Protein AF-A0A354BKV1-F1 (afdb_monomer)

Sequence (298 aa):
MSRTGIICLSLVLVLGLPLLGVLWAGEPLGRYLEFPPRTSYVQHEPFSWPVFIAIALLIVIVLWPVFFRIAVSNHQLSVASHRSSAFVGTLHASRFMLPWWGWVAIGWTCLWWVVAWTRVPWLVVVQEHTFTPLWLGYIMIVNACTFARTGRCMMLHRPRYFLSLFLLSAVFWWVFEYLNRFVQNWYYVGVADLSSVEYFFRATTPFSTVLPAVIGTAELLTSYRVICSGRNRFKAIQYLQKKWSGWVLVGLSCCGLFGIGLWPNYLFPLVWVGPLLLVVSLQALAGTPTAFSPLAQG

Foldseek 3Di:
DDLVVLVVVLVCLLQPQLVLLQVVVVHDCCQLVDFPNPDDDDDADDDDPVVVVVVVVVVCVVCVVLVVLLVVLLVVVVVVCVVCVVPDDDPPPLPLDQDPQLVVLVVQLVVLVCLLPDDDPVSVVVNLVSLLSNLVSLLSNLQRSLCSLPVDGCVPPVVVVLQVLLVVQLVVVVSLSSLCSLQVPDDDPPCVPDDSVRCSVSSSSNSSRPRSNVVSNVSSQVSDVSSVGSLQVQDQPQVLLDLVVLVVLLVVLSCLSNCSSVCSNPSVVSSVVSSLSSSQSSCSNVVHDGPCNSSNND

Secondary structure (DSSP, 8-state):
--HHHHHHHHHHHHHHHHHHHHHHHT--THHHH-SS-------PPPP-HHHHHHHHHHHHHHHHHHHHHHHHHHHHHHHHHHHHTTT---S--------HHHHHHHHHHHHHHHHHH---GGGHHHHTTTHHHHHHHHHHHHHHHHHHHHS--HHHH-HHHHHHHHHHHHHHHHHHHHHHHHH-----TT-TTS-HHHHHHHHHHHHTTHHHHHHHHHHHHHT-HHHHTTGGGSPP-GGGGSHHHHHHHHHHHHHHHHHHTT-HHHHTTHHHHHHHHHHHHHHHHTTPPPTTGGGGT-

Solvent-accessible surface area (backbone atoms only — not comparable to full-atom values): 16180 Å² total; per-residue (Å²): 109,54,74,66,53,49,52,53,52,43,50,52,47,67,62,44,30,29,54,52,20,23,54,72,65,72,49,73,64,66,78,60,68,47,71,64,78,73,82,88,82,76,82,74,74,77,93,51,68,70,61,51,50,52,52,51,50,51,53,47,64,69,47,43,63,57,54,51,42,25,52,53,37,41,52,51,52,51,56,51,45,68,71,41,62,89,75,65,90,77,80,79,82,70,75,78,53,70,43,72,70,23,54,51,20,48,53,50,26,52,51,37,47,50,55,53,73,52,90,54,81,89,46,55,81,55,37,81,55,29,64,42,58,35,48,53,18,47,34,42,33,34,34,23,55,23,25,38,72,69,78,47,32,55,66,81,77,34,44,69,62,42,56,47,26,29,58,51,17,24,57,54,41,52,51,50,56,55,56,32,53,57,44,53,84,69,85,74,85,80,52,80,82,49,51,50,67,55,47,50,56,66,50,42,56,53,30,19,46,52,44,40,35,52,53,32,45,49,55,33,49,63,69,34,65,66,72,52,32,48,51,80,67,43,77,48,46,56,63,76,74,37,66,67,49,20,52,52,37,35,50,52,18,50,52,35,41,19,37,22,32,65,41,23,86,79,36,48,71,36,71,77,46,21,63,57,41,33,48,41,18,51,31,46,63,47,73,42,92,38,96,62,50,64,47,44,73,38

Nearest PDB structures (foldseek):
  3swh-assembly1_A  TM=1.835E-01  e=5.112E+00  Rattus norvegicus

pLDDT: mean 86.72, std 12.11, range [39.44, 98.19]

Mean predicted aligned error: 7.43 Å

Structure (mmCIF, N/CA/C/O backbone):
data_AF-A0A354BKV1-F1
#
_entry.id   AF-A0A354BKV1-F1
#
loop_
_atom_site.group_PDB
_atom_site.id
_atom_site.type_symbol
_atom_site.label_atom_id
_atom_site.label_alt_id
_atom_site.label_comp_id
_atom_site.label_asym_id
_atom_site.label_entity_id
_atom_site.label_seq_id
_atom_site.pdbx_PDB_ins_code
_atom_site.Cartn_x
_atom_site.Cartn_y
_atom_site.Cartn_z
_atom_site.occupancy
_atom_site.B_iso_or_equiv
_atom_site.auth_seq_id
_atom_site.auth_comp_id
_atom_site.auth_asym_id
_atom_site.auth_atom_id
_atom_site.pdbx_PDB_model_num
ATOM 1 N N . MET A 1 1 ? -18.464 -19.850 -3.484 1.00 76.88 1 MET A N 1
ATOM 2 C CA . MET A 1 1 ? -17.003 -20.076 -3.604 1.00 76.88 1 MET A CA 1
ATOM 3 C C . MET A 1 1 ? -16.386 -20.051 -2.215 1.00 76.88 1 MET A C 1
ATOM 5 O O . MET A 1 1 ? -16.836 -19.263 -1.393 1.00 76.88 1 MET A O 1
ATOM 9 N N . SER A 1 2 ? -15.391 -20.896 -1.932 1.00 89.06 2 SER A N 1
ATOM 10 C CA . SER A 1 2 ? -14.633 -20.818 -0.674 1.00 89.06 2 SER A CA 1
ATOM 11 C C . SER A 1 2 ? -13.724 -19.579 -0.654 1.00 89.06 2 SER A C 1
ATOM 13 O O . SER A 1 2 ? -13.405 -19.028 -1.710 1.00 89.06 2 SER A O 1
ATOM 15 N N . ARG A 1 3 ? -13.269 -19.148 0.534 1.00 86.00 3 ARG A N 1
ATOM 16 C CA . ARG A 1 3 ? -12.299 -18.038 0.667 1.00 86.00 3 ARG A CA 1
ATOM 17 C C . ARG A 1 3 ? -11.020 -18.304 -0.129 1.00 86.00 3 ARG A C 1
ATOM 19 O O . ARG A 1 3 ? -10.547 -17.420 -0.834 1.00 86.00 3 ARG A O 1
ATOM 26 N N . THR A 1 4 ? -10.521 -19.537 -0.071 1.00 88.50 4 THR A N 1
ATOM 27 C CA . THR A 1 4 ? -9.369 -19.988 -0.860 1.00 88.50 4 THR A CA 1
ATOM 28 C C . THR A 1 4 ? -9.642 -19.869 -2.356 1.00 88.50 4 THR A C 1
ATOM 30 O O . THR A 1 4 ? -8.822 -19.318 -3.076 1.00 88.50 4 THR A O 1
ATOM 33 N N . GLY A 1 5 ? -10.827 -20.287 -2.819 1.00 90.69 5 GLY A N 1
ATOM 34 C CA . GLY A 1 5 ? -11.210 -20.167 -4.227 1.00 90.69 5 GLY A CA 1
ATOM 35 C C . GLY A 1 5 ? -11.245 -18.719 -4.723 1.00 90.69 5 GLY A C 1
ATOM 36 O O . GLY A 1 5 ? -10.804 -18.448 -5.835 1.00 90.69 5 GLY A O 1
ATOM 37 N N . ILE A 1 6 ? -11.708 -17.777 -3.895 1.00 90.69 6 ILE A N 1
ATOM 38 C CA . ILE A 1 6 ? -11.693 -16.344 -4.234 1.00 90.69 6 ILE A CA 1
ATOM 39 C C . ILE A 1 6 ? -10.258 -15.827 -4.357 1.00 90.69 6 ILE A C 1
ATOM 41 O O . ILE A 1 6 ? -9.951 -15.122 -5.316 1.00 90.69 6 ILE A O 1
ATOM 45 N N . ILE A 1 7 ? -9.380 -16.179 -3.413 1.00 90.12 7 ILE A N 1
ATOM 46 C CA . ILE A 1 7 ? -7.971 -15.762 -3.440 1.00 90.12 7 ILE A CA 1
ATOM 47 C C . ILE A 1 7 ? -7.277 -16.323 -4.682 1.00 90.12 7 ILE A C 1
ATOM 49 O O . ILE A 1 7 ? -6.672 -15.559 -5.428 1.00 90.12 7 ILE A O 1
ATOM 53 N N . CYS A 1 8 ? -7.415 -17.624 -4.948 1.00 92.56 8 CYS A N 1
ATOM 54 C CA . CYS A 1 8 ? -6.822 -18.262 -6.121 1.00 92.56 8 CYS A CA 1
ATOM 55 C C . CYS A 1 8 ? -7.319 -17.622 -7.422 1.00 92.56 8 CYS A C 1
ATOM 57 O O . CYS A 1 8 ? -6.500 -17.257 -8.259 1.00 92.56 8 CYS A O 1
ATOM 59 N N . LEU A 1 9 ? -8.633 -17.419 -7.573 1.00 94.06 9 LEU A N 1
ATOM 60 C CA . LEU A 1 9 ? -9.187 -16.773 -8.765 1.00 94.06 9 LEU A CA 1
ATOM 61 C C . LEU A 1 9 ? -8.676 -15.336 -8.920 1.00 94.06 9 LEU A C 1
ATOM 63 O O . LEU A 1 9 ? -8.290 -14.939 -10.015 1.00 94.06 9 LEU A O 1
ATOM 67 N N . SER A 1 10 ? -8.637 -14.568 -7.830 1.00 92.81 10 SER A N 1
ATOM 68 C CA . SER A 1 10 ? -8.143 -13.188 -7.859 1.00 92.81 10 SER A CA 1
ATOM 69 C C . SER A 1 10 ? -6.678 -13.136 -8.282 1.00 92.81 10 SER A C 1
ATOM 71 O O . SER A 1 10 ? -6.325 -12.319 -9.123 1.00 92.81 10 SER A O 1
ATOM 73 N N . LEU A 1 11 ? -5.835 -14.030 -7.754 1.00 93.12 11 LEU A N 1
ATOM 74 C CA . LEU A 1 11 ? -4.427 -14.123 -8.139 1.00 93.12 11 LEU A CA 1
ATOM 75 C C . LEU A 1 11 ? -4.272 -14.502 -9.613 1.00 93.12 11 LEU A C 1
ATOM 77 O O . LEU A 1 11 ? -3.510 -13.853 -10.320 1.00 93.12 11 LEU A O 1
ATOM 81 N N . VAL A 1 12 ? -5.028 -15.490 -10.100 1.00 95.38 12 VAL A N 1
ATOM 82 C CA . VAL A 1 12 ? -5.000 -15.885 -11.518 1.00 95.38 12 VAL A CA 1
ATOM 83 C C . VAL A 1 12 ? -5.371 -14.711 -12.423 1.00 95.38 12 VAL A C 1
ATOM 85 O O . VAL A 1 12 ? -4.690 -14.469 -13.413 1.00 95.38 12 VAL A O 1
ATOM 88 N N . LEU A 1 13 ? -6.409 -13.950 -12.079 1.00 95.19 13 LEU A N 1
ATOM 89 C CA . LEU A 1 13 ? -6.851 -12.807 -12.879 1.00 95.19 13 LEU A CA 1
ATOM 90 C C . LEU A 1 13 ? -5.876 -11.624 -12.803 1.00 95.19 13 LEU A C 1
ATOM 92 O O . LEU A 1 13 ? -5.573 -11.027 -13.831 1.00 95.19 13 LEU A O 1
ATOM 96 N N . VAL A 1 14 ? -5.356 -11.299 -11.616 1.00 94.75 14 VAL A N 1
ATOM 97 C CA . VAL A 1 14 ? -4.384 -10.206 -11.426 1.00 94.75 14 VAL A CA 1
ATOM 98 C C . VAL A 1 14 ? -3.068 -10.500 -12.137 1.00 94.75 14 VAL A C 1
ATOM 100 O O . VAL A 1 14 ? -2.481 -9.593 -12.718 1.00 94.75 14 VAL A O 1
ATOM 103 N N . LEU A 1 15 ? -2.614 -11.754 -12.125 1.00 93.94 15 LEU A N 1
ATOM 104 C CA . LEU A 1 15 ? -1.389 -12.147 -12.815 1.00 93.94 15 LEU A CA 1
ATOM 105 C C . LEU A 1 15 ? -1.619 -12.323 -14.323 1.00 93.94 15 LEU A C 1
ATOM 107 O O . LEU A 1 15 ? -0.807 -11.871 -15.124 1.00 93.94 15 LEU A O 1
ATOM 111 N N . GLY A 1 16 ? -2.728 -12.944 -14.725 1.00 94.38 16 GLY A N 1
ATOM 112 C CA . GLY A 1 16 ? -2.981 -13.325 -16.114 1.00 94.38 16 GLY A CA 1
ATOM 113 C C . GLY A 1 16 ? -3.478 -12.195 -17.015 1.00 94.38 16 GLY A C 1
ATOM 114 O O . GLY A 1 16 ? -3.032 -12.093 -18.154 1.00 94.38 16 GLY A O 1
ATOM 115 N N . LEU A 1 17 ? -4.384 -11.332 -16.542 1.00 94.62 17 LEU A N 1
ATOM 116 C CA . LEU A 1 17 ? -5.015 -10.322 -17.403 1.00 94.62 17 LEU A CA 1
ATOM 117 C C . LEU A 1 17 ? -4.035 -9.289 -17.978 1.00 94.62 17 LEU A C 1
ATOM 119 O O . LEU A 1 17 ? -4.146 -9.019 -19.174 1.00 94.62 17 LEU A O 1
ATOM 123 N N . PRO A 1 18 ? -3.059 -8.755 -17.216 1.00 93.69 18 PRO A N 1
ATOM 124 C CA . PRO A 1 18 ? -2.057 -7.860 -17.789 1.00 93.69 18 PRO A CA 1
ATOM 125 C C . PRO A 1 18 ? -1.240 -8.530 -18.901 1.00 93.69 18 PRO A C 1
ATOM 127 O O . PRO A 1 18 ? -1.017 -7.925 -19.947 1.00 93.69 18 PRO A O 1
ATOM 130 N N . LEU A 1 19 ? -0.864 -9.806 -18.730 1.00 93.50 19 LEU A N 1
ATOM 131 C CA . LEU A 1 19 ? -0.148 -10.576 -19.757 1.00 93.50 19 LEU A CA 1
ATOM 132 C C . LEU A 1 19 ? -1.001 -10.791 -21.007 1.00 93.50 19 LEU A C 1
ATOM 134 O O . LEU A 1 19 ? -0.492 -10.677 -22.117 1.00 93.50 19 LEU A O 1
ATOM 138 N N . LEU A 1 20 ? -2.297 -11.069 -20.841 1.00 93.69 20 LEU A N 1
ATOM 139 C CA . LEU A 1 20 ? -3.229 -11.168 -21.965 1.00 93.69 20 LEU A CA 1
ATOM 140 C C . LEU A 1 20 ? -3.365 -9.832 -22.706 1.00 93.69 20 LEU A C 1
ATOM 142 O O . LEU A 1 20 ? -3.439 -9.837 -23.931 1.00 93.69 20 LEU A O 1
ATOM 146 N N . GLY A 1 21 ? -3.351 -8.705 -21.989 1.00 91.38 21 GLY A N 1
ATOM 147 C CA . GLY A 1 21 ? -3.338 -7.367 -22.586 1.00 91.38 21 GLY A CA 1
ATOM 148 C C . GLY A 1 21 ? -2.093 -7.123 -23.439 1.00 91.38 21 GLY A C 1
ATOM 149 O O . GLY A 1 21 ? -2.200 -6.661 -24.570 1.00 91.38 21 GLY A O 1
ATOM 150 N N . VAL A 1 22 ? -0.920 -7.517 -22.939 1.00 90.94 22 VAL A N 1
ATOM 151 C CA . VAL A 1 22 ? 0.353 -7.427 -23.677 1.00 90.94 22 VAL A CA 1
ATOM 152 C C . VAL A 1 22 ? 0.373 -8.350 -24.898 1.00 90.94 22 VAL A C 1
ATOM 154 O O . VAL A 1 22 ? 0.784 -7.932 -25.979 1.00 90.94 22 VAL A O 1
ATOM 157 N N . LEU A 1 23 ? -0.101 -9.593 -24.755 1.00 92.38 23 LEU A N 1
ATOM 158 C CA . LEU A 1 23 ? -0.226 -10.531 -25.876 1.00 92.38 23 LEU A CA 1
ATOM 159 C C . LEU A 1 23 ? -1.145 -9.979 -26.966 1.00 92.38 23 LEU A C 1
ATOM 161 O O . LEU A 1 23 ? -0.835 -10.096 -28.148 1.00 92.38 23 LEU A O 1
ATOM 165 N N . TRP A 1 24 ? -2.250 -9.346 -26.569 1.00 92.44 24 TRP A N 1
ATOM 166 C CA . TRP A 1 24 ? -3.165 -8.679 -27.489 1.00 92.44 24 TRP A CA 1
ATOM 167 C C . TRP A 1 24 ? -2.516 -7.479 -28.190 1.00 92.44 24 TRP A C 1
ATOM 169 O O . TRP A 1 24 ? -2.779 -7.242 -29.366 1.00 92.44 24 TRP A O 1
ATOM 179 N N . ALA A 1 25 ? -1.647 -6.743 -27.494 1.00 89.56 25 ALA A N 1
ATOM 180 C CA . ALA A 1 25 ? -0.870 -5.647 -28.071 1.00 89.56 25 ALA A CA 1
ATOM 181 C C . ALA A 1 25 ? 0.193 -6.118 -29.086 1.00 89.56 25 ALA A C 1
ATOM 183 O O . ALA A 1 25 ? 0.752 -5.292 -29.802 1.00 89.56 25 ALA A O 1
ATOM 184 N N . GLY A 1 26 ? 0.480 -7.426 -29.157 1.00 88.88 26 GLY A N 1
ATOM 185 C CA . GLY A 1 26 ? 1.530 -7.989 -30.012 1.00 88.88 26 GLY A CA 1
ATOM 186 C C . GLY A 1 26 ? 2.946 -7.777 -29.469 1.00 88.88 26 GLY A C 1
ATOM 187 O O . GLY A 1 26 ? 3.917 -7.880 -30.214 1.00 88.88 26 GLY A O 1
ATOM 188 N N . GLU A 1 27 ? 3.072 -7.473 -28.179 1.00 87.44 27 GLU A N 1
ATOM 189 C CA . GLU A 1 27 ? 4.331 -7.081 -27.553 1.00 87.44 27 GLU A CA 1
ATOM 190 C C . GLU A 1 27 ? 5.064 -8.283 -26.928 1.00 87.44 27 GLU A C 1
ATOM 192 O O . GLU A 1 27 ? 4.430 -9.227 -26.441 1.00 87.44 27 GLU A O 1
ATOM 197 N N . PRO A 1 28 ? 6.411 -8.294 -26.904 1.00 88.62 28 PRO A N 1
ATOM 198 C CA . PRO A 1 28 ? 7.165 -9.446 -26.432 1.00 88.62 28 PRO A CA 1
ATOM 199 C C . PRO A 1 28 ? 7.032 -9.599 -24.914 1.00 88.62 28 PRO A C 1
ATOM 201 O O . PRO A 1 28 ? 7.469 -8.745 -24.146 1.00 88.62 28 PRO A O 1
ATOM 204 N N . LEU A 1 29 ? 6.510 -10.740 -24.458 1.00 87.94 29 LEU A N 1
ATOM 205 C CA . LEU A 1 29 ? 6.318 -11.021 -23.027 1.00 87.94 29 LEU A CA 1
ATOM 206 C C . LEU A 1 29 ? 7.611 -10.968 -22.199 1.00 87.94 29 LEU A C 1
ATOM 208 O O . LEU A 1 29 ? 7.565 -10.641 -21.013 1.00 87.94 29 LEU A O 1
ATOM 212 N N . GLY A 1 30 ? 8.761 -11.269 -22.813 1.00 84.94 30 GLY A N 1
ATOM 213 C CA . GLY A 1 30 ? 10.051 -11.353 -22.123 1.00 84.94 30 GLY A CA 1
ATOM 214 C C . GLY A 1 30 ? 10.410 -10.092 -21.330 1.00 84.94 30 GLY A C 1
ATOM 215 O O . GLY A 1 30 ? 10.901 -10.208 -20.210 1.00 84.94 30 GLY A O 1
ATOM 216 N N . ARG A 1 31 ? 10.072 -8.899 -21.845 1.00 86.44 31 ARG A N 1
ATOM 217 C CA . ARG A 1 31 ? 10.366 -7.618 -21.171 1.00 86.44 31 ARG A CA 1
ATOM 218 C C . ARG A 1 31 ? 9.555 -7.397 -19.888 1.00 86.44 31 ARG A C 1
ATOM 220 O O . ARG A 1 31 ? 10.004 -6.709 -18.981 1.00 86.44 31 ARG A O 1
ATOM 227 N N . TYR A 1 32 ? 8.376 -8.011 -19.781 1.00 86.62 32 TYR A N 1
ATOM 228 C CA . TYR A 1 32 ? 7.510 -7.916 -18.598 1.00 86.62 32 TYR A CA 1
ATOM 229 C C . TYR A 1 32 ? 7.843 -8.978 -17.540 1.00 86.62 32 TYR A C 1
ATOM 231 O O . TYR A 1 32 ? 7.499 -8.832 -16.366 1.00 86.62 32 TYR A O 1
ATOM 239 N N . LEU A 1 33 ? 8.526 -10.052 -17.941 1.00 87.81 33 LEU A N 1
ATOM 240 C CA . LEU A 1 33 ? 8.916 -11.156 -17.062 1.00 87.81 33 LEU A CA 1
ATOM 241 C C . LEU A 1 33 ? 10.359 -11.040 -16.546 1.00 87.81 33 LEU A C 1
ATOM 243 O O . LEU A 1 33 ? 10.753 -11.833 -15.691 1.00 87.81 33 LEU A O 1
ATOM 247 N N . GLU A 1 34 ? 11.116 -10.036 -17.001 1.00 87.56 34 GLU A N 1
ATOM 248 C CA . GLU A 1 34 ? 12.486 -9.762 -16.556 1.00 87.56 34 GLU A CA 1
ATOM 249 C C . GLU A 1 34 ? 12.573 -9.602 -15.024 1.00 87.56 34 GLU A C 1
ATOM 251 O O . GLU A 1 34 ? 11.723 -8.960 -14.394 1.00 87.56 34 GLU A O 1
ATOM 256 N N . PHE A 1 35 ? 13.592 -10.212 -14.407 1.00 86.31 35 PHE A N 1
ATOM 257 C CA . PHE A 1 35 ? 13.808 -10.140 -12.963 1.00 86.31 35 PHE A CA 1
ATOM 258 C C . PHE A 1 35 ? 15.303 -10.151 -12.585 1.00 86.31 35 PHE A C 1
ATOM 260 O O . PHE A 1 35 ? 15.965 -11.184 -12.730 1.00 86.31 35 PHE A O 1
ATOM 267 N N . PRO A 1 36 ? 15.844 -9.056 -12.022 1.00 86.31 36 PRO A N 1
ATOM 268 C CA . PRO A 1 36 ? 15.161 -7.803 -11.687 1.00 86.31 36 PRO A CA 1
ATOM 269 C C . PRO A 1 36 ? 14.739 -7.000 -12.935 1.00 86.31 36 PRO A C 1
ATOM 271 O O . PRO A 1 36 ? 15.295 -7.231 -14.005 1.00 86.31 36 PRO A O 1
ATOM 274 N N . PRO A 1 37 ? 13.772 -6.071 -12.832 1.00 83.62 37 PRO A N 1
ATOM 275 C CA . PRO A 1 37 ? 13.382 -5.230 -13.961 1.00 83.62 37 PRO A CA 1
ATOM 276 C C . PRO A 1 37 ? 14.509 -4.235 -14.27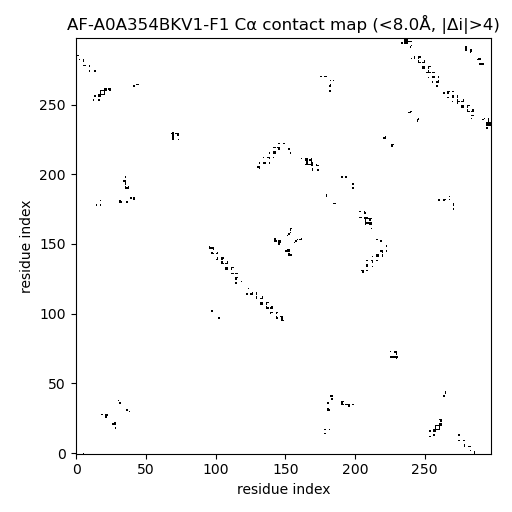8 1.00 83.62 37 PRO A C 1
ATOM 278 O O . PRO A 1 37 ? 14.734 -3.293 -13.517 1.00 83.62 37 PRO A O 1
ATOM 281 N N . ARG A 1 38 ? 15.255 -4.459 -15.370 1.00 80.50 38 ARG A N 1
ATOM 282 C CA . ARG A 1 38 ? 16.402 -3.613 -15.766 1.00 80.50 38 ARG A CA 1
ATOM 283 C C . ARG A 1 38 ? 16.070 -2.699 -16.937 1.00 80.50 38 ARG A C 1
ATOM 285 O O . ARG A 1 38 ? 16.698 -1.656 -17.096 1.00 80.50 38 ARG A O 1
ATOM 292 N N . THR A 1 39 ? 15.098 -3.085 -17.753 1.00 78.50 39 THR A N 1
ATOM 293 C CA . THR A 1 39 ? 14.731 -2.362 -18.969 1.00 78.50 39 THR A CA 1
ATOM 294 C C . THR A 1 39 ? 13.579 -1.383 -18.732 1.00 78.50 39 THR A C 1
ATOM 296 O O . THR A 1 39 ? 12.556 -1.727 -18.142 1.00 78.50 39 THR A O 1
ATOM 299 N N . SER A 1 40 ? 13.736 -0.146 -19.214 1.00 80.81 40 SER A N 1
ATOM 300 C CA . SER A 1 40 ? 12.650 0.837 -19.312 1.00 80.81 40 SER A CA 1
ATOM 301 C C . SER A 1 40 ? 12.196 0.918 -20.765 1.00 80.81 40 SER A C 1
ATOM 303 O O . SER A 1 40 ? 13.011 1.171 -21.651 1.00 80.81 40 SER A O 1
ATOM 305 N N . TYR A 1 41 ? 10.921 0.639 -21.014 1.00 81.75 41 TYR A N 1
ATOM 306 C CA . TYR A 1 41 ? 10.333 0.562 -22.356 1.00 81.75 41 TYR A CA 1
ATOM 307 C C . TYR A 1 41 ? 8.997 1.301 -22.464 1.00 81.75 41 TYR A C 1
ATOM 309 O O . TYR A 1 41 ? 8.526 1.549 -23.572 1.00 81.75 41 TYR A O 1
ATOM 317 N N . VAL A 1 42 ? 8.384 1.679 -21.341 1.00 82.25 42 VAL A N 1
ATOM 318 C CA . VAL A 1 42 ? 7.231 2.575 -21.322 1.00 82.25 42 VAL A CA 1
ATOM 319 C C . VAL A 1 42 ? 7.740 4.008 -21.439 1.00 82.25 42 VAL A C 1
ATOM 321 O O . VAL A 1 42 ? 8.364 4.547 -20.527 1.00 82.25 42 VAL A O 1
ATOM 324 N N . GLN A 1 43 ? 7.461 4.647 -22.573 1.00 85.44 43 GLN A N 1
ATOM 325 C CA . GLN A 1 43 ? 7.661 6.084 -22.714 1.00 85.44 43 GLN A CA 1
ATOM 326 C C . GLN A 1 43 ? 6.501 6.810 -22.029 1.00 85.44 43 GLN A C 1
ATOM 328 O O . GLN A 1 43 ? 5.353 6.707 -22.465 1.00 85.44 43 GLN A O 1
ATOM 333 N N . HIS A 1 44 ? 6.796 7.528 -20.946 1.00 87.44 44 HIS A N 1
ATOM 334 C CA . HIS A 1 44 ? 5.778 8.269 -20.213 1.00 87.44 44 HIS A CA 1
ATOM 335 C C . HIS A 1 44 ? 5.375 9.557 -20.923 1.00 87.44 44 HIS A C 1
ATOM 337 O O . HIS A 1 44 ? 6.223 10.348 -21.340 1.00 87.44 44 HIS A O 1
ATOM 343 N N . GLU A 1 45 ? 4.063 9.769 -21.010 1.00 87.81 45 GLU A N 1
ATOM 344 C CA . GLU A 1 45 ? 3.487 11.037 -21.454 1.00 87.81 45 GLU A CA 1
ATOM 345 C C . GLU A 1 45 ? 3.908 12.181 -20.513 1.00 87.81 45 GLU A C 1
ATOM 347 O O . GLU A 1 45 ? 4.075 11.967 -19.304 1.00 87.81 45 GLU A O 1
ATOM 352 N N . PRO A 1 46 ? 4.073 13.413 -21.029 1.00 90.94 46 PRO A N 1
ATOM 353 C CA . PRO A 1 46 ? 4.427 14.556 -20.206 1.00 90.94 46 PRO A CA 1
ATOM 354 C C . PRO A 1 46 ? 3.317 14.892 -19.204 1.00 90.94 46 PRO A C 1
ATOM 356 O O . PRO A 1 46 ? 2.146 14.535 -19.361 1.00 90.94 46 PRO A O 1
ATOM 359 N N . PHE A 1 47 ? 3.688 15.637 -18.162 1.00 90.94 47 PHE A N 1
ATOM 360 C CA . PHE A 1 47 ? 2.743 16.058 -17.135 1.00 90.94 47 PHE A CA 1
ATOM 361 C C . PHE A 1 47 ? 1.584 16.874 -17.729 1.00 90.94 47 PHE A C 1
ATOM 363 O O . PHE A 1 47 ? 1.792 17.866 -18.428 1.00 90.94 47 PHE A O 1
ATOM 370 N N . SER A 1 48 ? 0.355 16.486 -17.388 1.00 92.75 48 SER A N 1
ATOM 371 C CA . SER A 1 48 ? -0.868 17.125 -17.872 1.00 92.75 48 SER A CA 1
ATOM 372 C C . SER A 1 48 ? -1.636 17.779 -16.726 1.00 92.75 48 SER A C 1
ATOM 374 O O . SER A 1 48 ? -2.224 17.101 -15.878 1.00 92.75 48 SER A O 1
ATOM 376 N N . TRP A 1 49 ? -1.676 19.114 -16.727 1.00 95.75 49 TRP A N 1
ATOM 377 C CA . TRP A 1 49 ? -2.456 19.900 -15.765 1.00 95.75 49 TRP A CA 1
ATOM 378 C C . TRP A 1 49 ? -3.951 19.545 -15.754 1.00 95.75 49 TRP A C 1
ATOM 380 O O . TRP A 1 49 ? -4.485 19.348 -14.661 1.00 95.75 49 TRP A O 1
ATOM 390 N N . PRO A 1 50 ? -4.641 19.408 -16.908 1.00 95.38 50 PRO A N 1
ATOM 391 C CA . PRO A 1 50 ? -6.050 19.020 -16.915 1.00 95.38 50 PRO A CA 1
ATOM 392 C C . PRO A 1 50 ? -6.308 17.674 -16.231 1.00 95.38 50 PRO A C 1
ATOM 394 O O . PRO A 1 50 ? -7.236 17.561 -15.432 1.00 95.38 50 PRO A O 1
ATOM 397 N N . VAL A 1 51 ? -5.467 16.668 -16.497 1.00 90.31 51 VAL A N 1
ATOM 398 C CA . VAL A 1 51 ? -5.601 15.331 -15.896 1.00 90.31 51 VAL A CA 1
ATOM 399 C C . VAL A 1 51 ? -5.339 15.390 -14.393 1.00 90.31 51 VAL A C 1
ATOM 401 O O . VAL A 1 51 ? -6.119 14.843 -13.614 1.00 90.31 51 VAL A O 1
ATOM 404 N N . PHE A 1 52 ? -4.293 16.104 -13.971 1.00 92.75 52 PHE A N 1
ATOM 405 C CA . PHE A 1 52 ? -3.991 16.309 -12.556 1.00 92.75 52 PHE A CA 1
ATOM 406 C C . PHE A 1 52 ? -5.163 16.963 -11.810 1.00 92.75 52 PHE A C 1
ATOM 408 O O . PHE A 1 52 ? -5.598 16.449 -10.779 1.00 92.75 52 PHE A O 1
ATOM 415 N N . ILE A 1 53 ? -5.716 18.056 -12.349 1.00 96.25 53 ILE A N 1
ATOM 416 C CA . ILE A 1 53 ? -6.855 18.766 -11.753 1.00 96.25 53 ILE A CA 1
ATOM 417 C C . ILE A 1 53 ? -8.086 17.857 -11.699 1.00 96.25 53 ILE A C 1
ATOM 419 O O . ILE A 1 53 ? -8.746 17.796 -10.664 1.00 96.25 53 ILE A O 1
ATOM 423 N N . ALA A 1 54 ? -8.379 17.115 -12.769 1.00 94.12 54 ALA A N 1
ATOM 424 C CA . ALA A 1 54 ? -9.516 16.199 -12.809 1.00 94.12 54 ALA A CA 1
ATOM 425 C C . ALA A 1 54 ? -9.415 15.106 -11.730 1.00 94.12 54 ALA A C 1
ATOM 427 O O . ALA A 1 54 ? -10.381 14.866 -11.003 1.00 94.12 54 ALA A O 1
ATOM 428 N N . ILE A 1 55 ? -8.241 14.484 -11.574 1.00 90.50 55 ILE A N 1
ATOM 429 C CA . ILE A 1 55 ? -7.998 13.465 -10.542 1.00 90.50 55 ILE A CA 1
ATOM 430 C C . ILE A 1 55 ? -8.066 14.085 -9.139 1.00 90.50 55 ILE A C 1
ATOM 432 O O . ILE A 1 55 ? -8.705 13.520 -8.252 1.00 90.50 55 ILE A O 1
ATOM 436 N N . ALA A 1 56 ? -7.463 15.258 -8.929 1.00 93.44 56 ALA A N 1
ATOM 437 C CA . ALA A 1 56 ? -7.499 15.951 -7.643 1.00 93.44 56 ALA A CA 1
ATOM 438 C C . ALA A 1 56 ? -8.936 16.312 -7.230 1.00 93.44 56 ALA A C 1
ATOM 440 O O . ALA A 1 56 ? -9.341 16.040 -6.098 1.00 93.44 56 ALA A O 1
ATOM 441 N N . LEU A 1 57 ? -9.732 16.856 -8.154 1.00 95.69 57 LEU A N 1
ATOM 442 C CA . LEU A 1 57 ? -11.144 17.157 -7.923 1.00 95.69 57 LEU A CA 1
ATOM 443 C C . LEU A 1 57 ? -11.945 15.891 -7.629 1.00 95.69 57 LEU A C 1
ATOM 445 O O . LEU A 1 57 ? -12.740 15.896 -6.694 1.00 95.69 57 LEU A O 1
ATOM 449 N N . LEU A 1 58 ? -11.713 14.798 -8.362 1.00 93.00 58 LEU A N 1
ATOM 450 C CA . LEU A 1 58 ? -12.363 13.516 -8.093 1.00 93.00 58 LEU A CA 1
ATOM 451 C C . LEU A 1 58 ? -12.075 13.034 -6.663 1.00 93.00 58 LEU A C 1
ATOM 453 O O . LEU A 1 58 ? -13.004 12.675 -5.941 1.00 93.00 58 LEU A O 1
ATOM 457 N N . ILE A 1 59 ? -10.812 13.078 -6.228 1.00 91.44 59 ILE A N 1
ATOM 458 C CA . ILE A 1 59 ? -10.412 12.699 -4.864 1.00 91.44 59 ILE A CA 1
ATOM 459 C C . ILE A 1 59 ? -11.115 13.587 -3.833 1.00 91.44 59 ILE A C 1
ATOM 461 O O . ILE A 1 59 ? -11.694 13.074 -2.873 1.00 91.44 59 ILE A O 1
ATOM 465 N N . VAL A 1 60 ? -11.113 14.908 -4.035 1.00 93.56 60 VAL A N 1
ATOM 466 C CA . VAL A 1 60 ? -1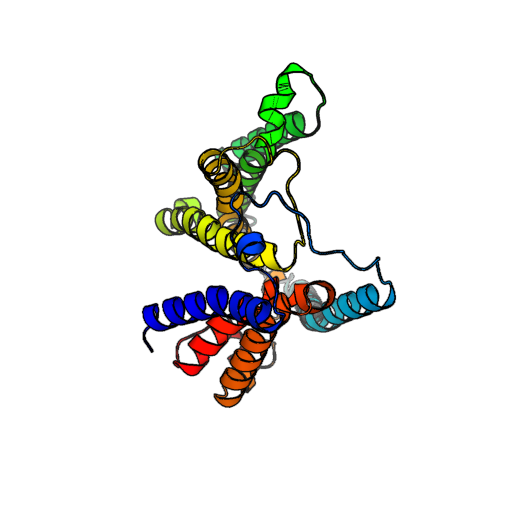1.775 15.854 -3.126 1.00 93.56 60 VAL A CA 1
ATOM 467 C C . VAL A 1 60 ? -13.276 15.589 -3.071 1.00 93.56 60 VAL A C 1
ATOM 469 O O . VAL A 1 60 ? -13.813 15.468 -1.979 1.00 93.56 60 VAL A O 1
ATOM 472 N N . ILE A 1 61 ? -13.956 15.429 -4.204 1.00 93.62 61 ILE A N 1
ATOM 473 C CA . ILE A 1 61 ? -15.404 15.175 -4.262 1.00 93.62 61 ILE A CA 1
ATOM 474 C C . ILE A 1 61 ? -15.766 13.870 -3.542 1.00 93.62 61 ILE A C 1
ATOM 476 O O . ILE A 1 61 ? -16.765 13.825 -2.824 1.00 93.62 61 ILE A O 1
ATOM 480 N N . VAL A 1 62 ? -14.956 12.819 -3.694 1.00 88.50 62 VAL A N 1
ATOM 481 C CA . VAL A 1 62 ? -15.196 11.517 -3.054 1.00 88.50 62 VAL A CA 1
ATOM 482 C C . VAL A 1 62 ? -14.943 11.571 -1.544 1.00 88.50 62 VAL A C 1
ATOM 484 O O . VAL A 1 62 ? -15.717 11.003 -0.772 1.00 88.50 62 VAL A O 1
ATOM 487 N N . LEU A 1 63 ? -13.889 12.259 -1.097 1.00 89.38 63 LEU A N 1
ATOM 488 C CA . LEU A 1 63 ? -13.510 12.305 0.319 1.00 89.38 63 LEU A CA 1
ATOM 489 C C . LEU A 1 63 ? -14.217 13.416 1.111 1.00 89.38 63 LEU A C 1
ATOM 491 O O . LEU A 1 63 ? -14.406 13.281 2.322 1.00 89.38 63 LEU A O 1
ATOM 495 N N . TRP A 1 64 ? -14.640 14.499 0.458 1.00 89.12 64 TRP A N 1
ATOM 496 C CA . TRP A 1 64 ? -15.255 15.667 1.095 1.00 89.12 64 TRP A CA 1
ATOM 497 C C . TRP A 1 64 ? -16.470 15.321 1.963 1.00 89.12 64 TRP A C 1
ATOM 499 O O . TRP A 1 64 ? -16.504 15.770 3.111 1.00 89.12 64 TRP A O 1
ATOM 509 N N . PRO A 1 65 ? -17.432 14.481 1.521 1.00 85.62 65 PRO A N 1
ATOM 510 C CA . PRO A 1 65 ? -18.554 14.085 2.364 1.00 85.62 65 PRO A CA 1
ATOM 511 C C . PRO A 1 65 ? -18.106 13.419 3.667 1.00 85.62 65 PRO A C 1
ATOM 513 O O . PRO A 1 65 ? -18.755 13.602 4.694 1.00 85.62 65 PRO A O 1
ATOM 516 N N . VAL A 1 66 ? -16.993 12.677 3.648 1.00 83.31 66 VAL A N 1
ATOM 517 C CA . VAL A 1 66 ? -16.461 12.011 4.839 1.00 83.31 66 VAL A CA 1
ATOM 518 C C . VAL A 1 66 ? -15.904 13.037 5.821 1.00 83.31 66 VAL A C 1
ATOM 520 O O . VAL A 1 66 ? -16.325 13.075 6.980 1.00 83.31 66 VAL A O 1
ATOM 523 N N . PHE A 1 67 ? -15.024 13.920 5.348 1.00 85.12 67 PHE A N 1
ATOM 524 C CA . PHE A 1 67 ? -14.423 14.967 6.177 1.00 85.12 67 PHE A CA 1
ATOM 525 C C . PHE A 1 67 ? -15.459 15.950 6.720 1.00 85.12 67 PHE A C 1
ATOM 527 O O . PHE A 1 67 ? -15.465 16.242 7.916 1.00 85.12 67 PHE A O 1
ATOM 534 N N . PHE A 1 68 ? -16.380 16.404 5.870 1.00 85.56 68 PHE A N 1
ATOM 535 C CA . PHE A 1 68 ? -17.452 17.312 6.259 1.00 85.56 68 PHE A CA 1
ATOM 536 C C . PHE A 1 68 ? -18.318 16.711 7.374 1.00 85.56 68 PHE A C 1
ATOM 538 O O . PHE A 1 68 ? -18.619 17.377 8.364 1.00 85.56 68 PHE A O 1
ATOM 545 N N . ARG A 1 69 ? -18.681 15.427 7.272 1.00 81.25 69 ARG A N 1
ATOM 546 C CA . ARG A 1 69 ? -19.494 14.745 8.292 1.00 81.25 69 ARG A CA 1
ATOM 547 C C . ARG A 1 69 ? -18.766 14.588 9.620 1.00 81.25 69 ARG A C 1
ATOM 549 O O . ARG A 1 69 ? -19.391 14.799 10.662 1.00 81.25 69 ARG A O 1
ATOM 556 N N . ILE A 1 70 ? -17.479 14.251 9.590 1.00 82.25 70 ILE A N 1
ATOM 557 C CA . ILE A 1 70 ? -16.639 14.180 10.791 1.00 82.25 70 ILE A CA 1
ATOM 558 C C . ILE A 1 70 ? -16.566 15.567 11.449 1.00 82.25 70 ILE A C 1
ATOM 560 O O . ILE A 1 70 ? -16.838 15.696 12.642 1.00 82.25 70 ILE A O 1
ATOM 564 N N . ALA A 1 71 ? -16.303 16.625 10.673 1.00 83.25 71 ALA A N 1
ATOM 565 C CA . ALA A 1 71 ? -16.224 17.997 11.176 1.00 83.25 71 ALA A CA 1
ATOM 566 C C . ALA A 1 71 ? -17.542 18.470 11.817 1.00 83.25 71 ALA A C 1
ATOM 568 O O . ALA A 1 71 ? -17.542 18.937 12.957 1.00 83.25 71 ALA A O 1
ATOM 569 N N . VAL A 1 72 ? -18.678 18.280 11.137 1.00 83.38 72 VAL A N 1
ATOM 570 C CA . VAL A 1 72 ? -20.004 18.651 11.664 1.00 83.38 72 VAL A CA 1
ATOM 571 C C . VAL A 1 72 ? -20.347 17.860 12.927 1.00 83.38 72 VAL A C 1
ATOM 573 O O . VAL A 1 72 ? -20.851 18.429 13.895 1.00 83.38 72 VAL A O 1
ATOM 576 N N . SER A 1 73 ? -20.058 16.557 12.954 1.00 79.94 73 SER A N 1
ATOM 577 C CA . SER A 1 73 ? -20.344 15.711 14.122 1.00 79.94 73 SER A CA 1
ATOM 578 C C . SER A 1 73 ? -19.497 16.109 15.329 1.00 79.94 73 SER A C 1
ATOM 580 O O . SER A 1 73 ? -20.002 16.150 16.449 1.00 79.94 73 SER A O 1
ATOM 582 N N . ASN A 1 74 ? -18.235 16.475 15.103 1.00 78.38 74 ASN A N 1
ATOM 583 C CA . ASN A 1 74 ? -17.351 16.995 16.143 1.00 78.38 74 ASN A CA 1
ATOM 584 C C . ASN A 1 74 ? -17.799 18.362 16.662 1.00 78.38 74 ASN A C 1
ATOM 586 O O . ASN A 1 74 ? -17.795 18.577 17.873 1.00 78.38 74 ASN A O 1
ATOM 590 N N . HIS A 1 75 ? -18.252 19.257 15.780 1.00 75.06 75 HIS A N 1
ATOM 591 C CA . HIS A 1 75 ? -18.817 20.540 16.193 1.00 75.06 75 HIS A CA 1
ATOM 592 C C . HIS A 1 75 ? -20.061 20.342 17.074 1.00 75.06 75 HIS A C 1
ATOM 594 O O . HIS A 1 75 ? -20.181 20.955 18.131 1.00 75.06 75 HIS A O 1
ATOM 600 N N . GLN A 1 76 ? -20.961 19.427 16.701 1.00 71.12 76 GLN A N 1
ATOM 601 C CA . GLN A 1 76 ? -22.147 19.104 17.503 1.00 71.12 76 GLN A CA 1
ATOM 602 C C . GLN A 1 76 ? -21.799 18.483 18.863 1.00 71.12 76 GLN A C 1
ATOM 604 O O . GLN A 1 76 ? -22.417 18.841 19.864 1.00 71.12 76 GLN A O 1
ATOM 609 N N . LEU A 1 77 ? -20.804 17.590 18.918 1.00 68.62 77 LEU A N 1
ATOM 610 C CA . LEU A 1 77 ? -20.305 17.016 20.173 1.00 68.62 77 LEU A CA 1
ATOM 611 C C . LEU A 1 77 ? -19.705 18.090 21.089 1.00 68.62 77 LEU A C 1
ATOM 613 O O . LEU A 1 77 ? -19.998 18.084 22.281 1.00 68.62 77 LEU A O 1
ATOM 617 N N . SER A 1 78 ? -18.930 19.027 20.534 1.00 67.62 78 SER A N 1
ATOM 618 C CA . SER A 1 78 ? -18.339 20.148 21.278 1.00 67.62 78 SER A CA 1
ATOM 619 C C . SER A 1 78 ? -19.413 21.073 21.872 1.00 67.62 78 SER A C 1
ATOM 621 O O . SER A 1 78 ? -19.407 21.367 23.070 1.00 67.62 78 SER A O 1
ATOM 623 N N . VAL A 1 79 ? -20.413 21.452 21.067 1.00 62.88 79 VAL A N 1
ATOM 624 C CA . VAL A 1 79 ? -21.540 22.294 21.511 1.00 62.88 79 VAL A CA 1
ATOM 625 C C . VAL A 1 79 ? -22.393 21.584 22.570 1.00 62.88 79 VAL A C 1
ATOM 627 O O . VAL A 1 79 ? -22.801 22.208 23.551 1.00 62.88 79 VAL A O 1
ATOM 630 N N . ALA A 1 80 ? -22.636 20.278 22.422 1.00 61.06 80 ALA A N 1
ATOM 631 C CA . ALA A 1 80 ? -23.343 19.488 23.428 1.00 61.06 80 ALA A CA 1
ATOM 632 C C . ALA A 1 80 ? -22.537 19.372 24.734 1.00 61.06 80 ALA A C 1
ATOM 634 O O . ALA A 1 80 ? -23.107 19.542 25.813 1.00 61.06 80 ALA A O 1
ATOM 635 N N . SER A 1 81 ? -21.215 19.164 24.665 1.00 59.00 81 SER A N 1
ATOM 636 C CA . SER A 1 81 ? -20.357 19.127 25.856 1.00 59.00 81 SER A CA 1
ATOM 637 C C . SER A 1 81 ? -20.284 20.467 26.585 1.00 59.00 81 SER A C 1
ATOM 639 O O . SER A 1 81 ? -20.294 20.466 27.809 1.00 59.00 81 SER A O 1
ATOM 641 N N . HIS A 1 82 ? -20.316 21.601 25.875 1.00 55.84 82 HIS A N 1
ATOM 642 C CA . HIS A 1 82 ? -20.362 22.930 26.497 1.00 55.84 82 HIS A CA 1
ATOM 643 C C . HIS A 1 82 ? -21.695 23.233 27.194 1.00 55.84 82 HIS A C 1
ATOM 645 O O . HIS A 1 82 ? -21.713 23.959 28.180 1.00 55.84 82 HIS A O 1
ATOM 651 N N . ARG A 1 83 ? -22.812 22.647 26.739 1.00 52.97 83 ARG A N 1
ATOM 652 C CA . ARG A 1 83 ? -24.094 22.708 27.471 1.00 52.97 83 ARG A CA 1
ATOM 653 C C . ARG A 1 83 ? -24.156 21.733 28.651 1.00 52.97 83 ARG A C 1
ATOM 655 O O . ARG A 1 83 ? -24.900 21.971 29.593 1.00 52.97 83 ARG A O 1
ATOM 662 N N . SER A 1 84 ? -23.368 20.657 28.607 1.00 49.22 84 SER A N 1
ATOM 663 C CA . SER A 1 84 ? -23.341 19.593 29.625 1.00 49.22 84 SER A CA 1
ATOM 664 C C . SER A 1 84 ? -22.212 19.752 30.650 1.00 49.22 84 SER A C 1
ATOM 666 O O . SER A 1 84 ? -22.151 18.988 31.613 1.00 49.22 84 SER A O 1
ATOM 668 N N . SER A 1 85 ? -21.309 20.725 30.477 1.00 45.75 85 SER A N 1
ATOM 669 C CA . SER A 1 85 ? -20.163 20.946 31.371 1.00 45.75 85 SER A CA 1
ATOM 670 C C . SER A 1 85 ? -20.556 21.491 32.746 1.00 45.75 85 SER A C 1
ATOM 672 O O . SER A 1 85 ? -19.689 21.657 33.595 1.00 45.75 85 SER A O 1
ATOM 674 N N . ALA A 1 86 ? -21.849 21.716 32.993 1.00 45.38 86 ALA A N 1
ATOM 675 C CA . ALA A 1 86 ? -22.387 21.884 34.338 1.00 45.38 86 ALA A CA 1
ATOM 676 C C . ALA A 1 86 ? -22.558 20.546 35.098 1.00 45.38 86 ALA A C 1
ATOM 678 O O . ALA A 1 86 ? -22.804 20.579 36.297 1.00 45.38 86 ALA A O 1
ATOM 679 N N . PHE A 1 87 ? -22.426 19.374 34.447 1.00 41.53 87 PHE A N 1
ATOM 680 C CA . PHE A 1 87 ? -22.759 18.081 35.072 1.00 41.53 87 PHE A CA 1
ATOM 681 C C . PHE A 1 87 ? -21.754 16.926 34.876 1.00 41.53 87 PHE A C 1
ATOM 683 O O . PHE A 1 87 ? -21.856 15.929 35.581 1.00 41.53 87 PHE A O 1
ATOM 690 N N . VAL A 1 88 ? -20.754 17.004 33.985 1.00 43.59 88 VAL A N 1
ATOM 691 C CA . VAL A 1 88 ? -19.845 15.854 33.743 1.00 43.59 88 VAL A CA 1
ATOM 692 C C . VAL A 1 88 ? -18.369 16.238 33.850 1.00 43.59 88 VAL A C 1
ATOM 694 O O . VAL A 1 88 ? -17.614 16.221 32.880 1.00 43.59 88 VAL A O 1
ATOM 697 N N . GLY A 1 89 ? -17.927 16.543 35.068 1.00 41.66 89 GLY A N 1
ATOM 698 C CA . GLY A 1 89 ? -16.558 16.223 35.462 1.00 41.66 89 GLY A CA 1
ATOM 699 C C . GLY A 1 89 ? -16.505 14.729 35.769 1.00 41.66 89 GLY A C 1
ATOM 700 O O . GLY A 1 89 ? -17.209 14.322 36.681 1.00 41.66 89 GLY A O 1
ATOM 701 N N . THR A 1 90 ? -15.774 13.924 34.976 1.00 39.44 90 THR A N 1
ATOM 702 C CA . THR A 1 90 ? -15.272 12.544 35.278 1.00 39.44 90 THR A CA 1
ATOM 703 C C . THR A 1 90 ? -14.968 11.692 34.026 1.00 39.44 90 THR A C 1
ATOM 705 O O . THR A 1 90 ? -15.087 10.470 34.045 1.00 39.44 90 THR A O 1
ATOM 708 N N . LEU A 1 91 ? -14.472 12.265 32.924 1.00 44.50 91 LEU A N 1
ATOM 709 C CA . LEU A 1 91 ? -13.621 11.454 32.041 1.00 44.50 91 LEU A CA 1
ATOM 710 C C . LEU A 1 91 ? -12.198 11.586 32.566 1.00 44.50 91 LEU A C 1
ATOM 712 O O . LEU A 1 91 ? -11.575 12.630 32.403 1.00 44.50 91 LEU A O 1
ATOM 716 N N . HIS A 1 92 ? -11.743 10.542 33.266 1.00 42.16 92 HIS A N 1
ATOM 717 C CA . HIS A 1 92 ? -10.370 10.378 33.731 1.00 42.16 92 HIS A CA 1
ATOM 718 C C . HIS A 1 92 ? -9.401 10.900 32.666 1.00 42.16 92 HIS A C 1
ATOM 720 O O . HIS A 1 92 ? -9.237 10.292 31.607 1.00 42.16 92 HIS A O 1
ATOM 726 N N . ALA A 1 93 ? -8.745 12.020 32.965 1.00 46.62 93 ALA A N 1
ATOM 727 C CA . ALA A 1 93 ? -7.537 12.436 32.280 1.00 46.62 93 ALA A CA 1
ATOM 728 C C . ALA A 1 93 ? -6.437 11.438 32.666 1.00 46.62 93 ALA A C 1
ATOM 730 O O . ALA A 1 93 ? -5.570 11.726 33.487 1.00 46.62 93 ALA A O 1
ATOM 731 N N . SER A 1 94 ? -6.509 10.215 32.135 1.00 55.09 94 SER A N 1
ATOM 732 C CA . SER A 1 94 ? -5.395 9.282 32.184 1.00 55.09 94 SER A CA 1
ATOM 733 C C . SER A 1 94 ? -4.232 9.996 31.511 1.00 55.09 94 SER A C 1
ATOM 735 O O . SER A 1 94 ? -4.288 10.262 30.306 1.00 55.09 94 SER A O 1
ATOM 737 N N . ARG A 1 95 ? -3.227 10.394 32.300 1.00 60.59 95 ARG A N 1
ATOM 738 C CA . ARG A 1 95 ? -2.016 11.030 31.782 1.00 60.59 95 ARG A CA 1
ATOM 739 C C . ARG A 1 95 ? -1.493 10.141 30.661 1.00 60.59 95 ARG A C 1
ATOM 741 O O . ARG A 1 95 ? -1.208 8.969 30.890 1.00 60.59 95 ARG A O 1
ATOM 748 N N . PHE A 1 96 ? -1.433 10.683 29.450 1.00 71.25 96 PHE A N 1
ATOM 749 C CA . PHE A 1 96 ? -0.872 9.979 28.309 1.00 71.25 96 PHE A CA 1
ATOM 750 C C . PHE A 1 96 ? 0.621 9.785 28.581 1.00 71.25 96 PHE A C 1
ATOM 752 O O . PHE A 1 96 ? 1.420 10.699 28.395 1.00 71.25 96 PHE A O 1
ATOM 759 N N . MET A 1 97 ? 0.982 8.618 29.107 1.00 85.69 97 MET A N 1
ATOM 760 C CA . MET A 1 97 ? 2.363 8.253 29.386 1.00 85.69 97 MET A CA 1
ATOM 761 C C . MET A 1 97 ? 2.791 7.241 28.339 1.00 85.69 97 MET A C 1
ATOM 763 O O . MET A 1 97 ? 2.298 6.113 28.304 1.00 85.69 97 MET A O 1
ATOM 767 N N . LEU A 1 98 ? 3.689 7.669 27.455 1.00 92.06 98 LEU A N 1
ATOM 768 C CA . LEU 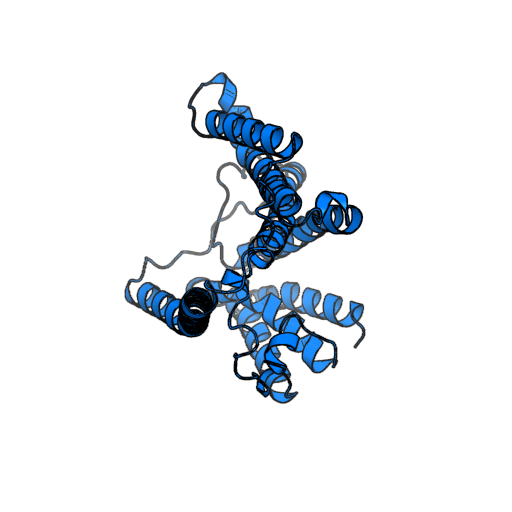A 1 98 ? 4.261 6.782 26.458 1.00 92.06 98 LEU A CA 1
ATOM 769 C C . LEU A 1 98 ? 5.070 5.688 27.179 1.00 92.06 98 LEU A C 1
ATOM 771 O O . LEU A 1 98 ? 5.871 6.018 28.060 1.00 92.06 98 LEU A O 1
ATOM 775 N N . PRO A 1 99 ? 4.884 4.401 26.839 1.00 94.56 99 PRO A N 1
ATOM 776 C CA . PRO A 1 99 ? 5.676 3.341 27.444 1.00 94.56 99 PRO A CA 1
ATOM 777 C C . PRO A 1 99 ? 7.161 3.496 27.082 1.00 94.56 99 PRO A C 1
ATOM 779 O O . PRO A 1 99 ? 7.499 4.078 26.051 1.00 94.56 99 PRO A O 1
ATOM 782 N N . TRP A 1 100 ? 8.054 2.932 27.902 1.00 95.50 100 TRP A N 1
ATOM 783 C CA . TRP A 1 100 ? 9.511 3.047 27.718 1.00 95.50 100 TRP A CA 1
ATOM 784 C C . TRP A 1 100 ? 9.973 2.629 26.310 1.00 95.50 100 TRP A C 1
ATOM 786 O O . TRP A 1 100 ? 10.801 3.301 25.702 1.00 95.50 100 TRP A O 1
ATOM 796 N N . TRP A 1 101 ? 9.381 1.573 25.744 1.00 96.31 101 TRP A N 1
ATOM 797 C CA . TRP A 1 101 ? 9.709 1.084 24.402 1.00 96.31 101 TRP A CA 1
ATOM 798 C C . TRP A 1 101 ? 9.252 2.039 23.289 1.00 96.31 101 TRP A C 1
ATOM 800 O O . TRP A 1 101 ? 9.819 2.027 22.200 1.00 96.31 101 TRP A O 1
ATOM 810 N N . GLY A 1 102 ? 8.273 2.907 23.561 1.00 96.38 102 GLY A N 1
ATOM 811 C CA . GLY A 1 102 ? 7.901 4.002 22.668 1.00 96.38 102 GLY A CA 1
ATOM 812 C C . GLY A 1 102 ? 8.983 5.079 22.602 1.00 96.38 102 GLY A C 1
ATOM 813 O O . GLY A 1 102 ? 9.306 5.549 21.516 1.00 96.38 102 GLY A O 1
ATOM 814 N N . TRP A 1 103 ? 9.607 5.416 23.734 1.00 97.25 103 TRP A N 1
ATOM 815 C CA . TRP A 1 103 ? 10.754 6.332 23.760 1.00 97.25 103 TRP A CA 1
ATOM 816 C C . TRP A 1 103 ? 11.973 5.751 23.046 1.00 97.25 103 TRP A C 1
ATOM 818 O O . TRP A 1 103 ? 12.629 6.459 22.285 1.00 97.25 103 TRP A O 1
ATOM 828 N N . VAL A 1 104 ? 12.230 4.451 23.218 1.00 97.94 104 VAL A N 1
ATOM 829 C CA . VAL A 1 104 ? 13.271 3.740 22.459 1.00 97.94 104 VAL A CA 1
ATOM 830 C C . VAL A 1 104 ? 12.999 3.822 20.955 1.00 97.94 104 VAL A C 1
ATOM 832 O O . VAL A 1 104 ? 13.910 4.127 20.191 1.00 97.94 104 VAL A O 1
ATOM 835 N N . ALA A 1 105 ? 11.751 3.626 20.521 1.00 97.56 105 ALA A N 1
ATOM 836 C CA . ALA A 1 105 ? 11.378 3.730 19.111 1.00 97.56 105 ALA A CA 1
ATOM 837 C C . ALA A 1 105 ? 11.541 5.152 18.542 1.00 97.56 105 ALA A C 1
ATOM 839 O O . ALA A 1 105 ? 11.963 5.308 17.395 1.00 97.56 105 ALA A O 1
ATOM 840 N N . ILE A 1 106 ? 11.258 6.190 19.337 1.00 97.88 106 ILE A N 1
ATOM 841 C CA . ILE A 1 106 ? 11.541 7.586 18.966 1.00 97.88 106 ILE A CA 1
ATOM 842 C C . ILE A 1 106 ? 13.049 7.789 18.801 1.00 97.88 106 ILE A C 1
ATOM 844 O O . ILE A 1 106 ? 13.477 8.281 17.762 1.00 97.88 106 ILE A O 1
ATOM 848 N N . GLY A 1 107 ? 13.857 7.354 19.774 1.00 98.06 107 GLY A N 1
ATOM 849 C CA . GLY A 1 107 ? 15.318 7.440 19.697 1.00 98.06 107 GLY A CA 1
ATOM 850 C C . GLY A 1 107 ? 15.886 6.717 18.473 1.00 98.06 107 GLY A C 1
ATOM 851 O O . GLY A 1 107 ? 16.693 7.286 17.7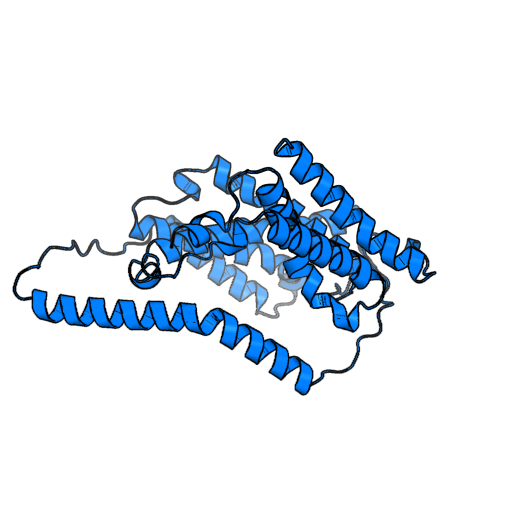42 1.00 98.06 107 GLY A O 1
ATOM 852 N N . TRP A 1 108 ? 15.397 5.506 18.194 1.00 97.94 108 TRP A N 1
ATOM 853 C CA . TRP A 1 108 ? 15.727 4.738 16.993 1.00 97.94 108 TRP A CA 1
ATOM 854 C C . TRP A 1 108 ? 15.371 5.498 15.712 1.00 97.94 108 TRP A C 1
ATOM 856 O O . TRP A 1 108 ? 16.204 5.637 14.821 1.00 97.94 108 TRP A O 1
ATOM 866 N N . THR A 1 109 ? 14.155 6.040 15.629 1.00 97.75 109 THR A N 1
ATOM 867 C CA . THR A 1 109 ? 13.704 6.799 14.454 1.00 97.75 109 THR A CA 1
ATOM 868 C C . THR A 1 109 ? 14.561 8.045 14.243 1.00 97.75 109 THR A C 1
ATOM 870 O O . THR A 1 109 ? 15.000 8.288 13.125 1.00 97.75 109 THR A O 1
ATOM 873 N N . CYS A 1 110 ? 14.866 8.799 15.304 1.00 97.62 110 CYS A N 1
ATOM 874 C CA . CYS A 1 110 ? 15.745 9.967 15.235 1.00 97.62 110 CYS A CA 1
ATOM 875 C C . CYS A 1 110 ? 17.161 9.595 14.779 1.00 97.62 110 CYS A C 1
ATOM 877 O O . CYS A 1 110 ? 17.717 10.271 13.917 1.00 97.62 110 CYS A O 1
ATOM 879 N N . LEU A 1 111 ? 17.729 8.509 15.312 1.00 95.94 111 LEU A N 1
ATOM 880 C CA . LEU A 1 111 ? 19.041 8.006 14.902 1.00 95.94 111 LEU A CA 1
ATOM 881 C C . LEU A 1 111 ? 19.065 7.701 13.400 1.00 95.94 111 LEU A C 1
ATOM 883 O O . LEU A 1 111 ? 19.909 8.222 12.674 1.00 95.94 111 LEU A O 1
ATOM 887 N N . TRP A 1 112 ? 18.116 6.898 12.920 1.00 96.12 112 TRP A N 1
ATOM 888 C CA . TRP A 1 112 ? 18.050 6.511 11.511 1.00 96.12 112 TRP A CA 1
ATOM 889 C C . TRP A 1 112 ? 17.681 7.668 10.587 1.00 96.12 112 TRP A C 1
ATOM 891 O O . TRP A 1 112 ? 18.124 7.694 9.441 1.00 96.12 112 TRP A O 1
ATOM 901 N N . TRP A 1 113 ? 16.947 8.660 11.089 1.00 95.62 113 TRP A N 1
ATOM 902 C CA . TRP A 1 113 ? 16.691 9.905 10.376 1.00 95.62 113 TRP A CA 1
ATOM 903 C C . TRP A 1 113 ? 17.992 10.679 10.159 1.00 95.62 113 TRP A C 1
ATOM 905 O O . TRP A 1 113 ? 18.296 11.074 9.037 1.00 95.62 113 TRP A O 1
ATOM 915 N N . VAL A 1 114 ? 18.813 10.832 11.202 1.00 94.25 114 VAL A N 1
ATOM 916 C CA . VAL A 1 114 ? 20.132 11.470 11.078 1.00 94.25 114 VAL A CA 1
ATOM 917 C C . VAL A 1 114 ? 21.019 10.694 10.103 1.00 94.25 114 VAL A C 1
ATOM 919 O O . VAL A 1 114 ? 21.628 11.301 9.225 1.00 94.25 114 VAL A O 1
ATOM 922 N N . VAL A 1 115 ? 21.059 9.361 10.181 1.00 93.88 115 VAL A N 1
ATOM 923 C CA . VAL A 1 115 ? 21.839 8.542 9.234 1.00 93.88 115 VAL A CA 1
ATOM 924 C C . VAL A 1 115 ? 21.370 8.758 7.790 1.00 93.88 115 VAL A C 1
ATOM 926 O O . VAL A 1 115 ? 22.211 8.960 6.919 1.00 93.88 115 VAL A O 1
ATOM 929 N N . ALA A 1 116 ? 20.059 8.781 7.534 1.00 92.19 116 ALA A N 1
ATOM 930 C CA . ALA A 1 116 ? 19.490 8.948 6.192 1.00 92.19 116 ALA A CA 1
ATOM 931 C C . ALA A 1 116 ? 19.798 10.313 5.552 1.00 92.19 116 ALA A C 1
ATOM 933 O O . ALA A 1 116 ? 20.047 10.401 4.345 1.00 92.19 116 ALA A O 1
ATOM 934 N N . TRP A 1 117 ? 19.779 11.377 6.357 1.00 91.50 117 TRP A N 1
ATOM 935 C CA . TRP A 1 117 ? 19.862 12.757 5.867 1.00 91.50 117 TRP A CA 1
ATOM 936 C C . TRP A 1 117 ? 21.240 13.402 6.014 1.00 91.50 117 TRP A C 1
ATOM 938 O O . TRP A 1 117 ? 21.476 14.473 5.458 1.00 91.50 117 TRP A O 1
ATOM 948 N N . THR A 1 118 ? 22.172 12.762 6.715 1.00 91.31 118 THR A N 1
ATOM 949 C CA . THR A 1 118 ? 23.575 13.188 6.712 1.00 91.31 118 THR A CA 1
ATOM 950 C C . THR A 1 118 ? 24.280 12.729 5.433 1.00 91.31 118 THR A C 1
ATOM 952 O O . THR A 1 118 ? 23.786 11.892 4.680 1.00 91.31 118 THR A O 1
ATOM 955 N N . ARG A 1 119 ? 25.442 13.307 5.126 1.00 85.88 119 ARG A N 1
ATOM 956 C CA . ARG A 1 119 ? 26.251 12.957 3.944 1.00 85.88 119 ARG A CA 1
ATOM 957 C C . ARG A 1 119 ? 27.675 12.616 4.362 1.00 85.88 119 ARG A C 1
ATOM 959 O O . ARG A 1 119 ? 28.636 13.197 3.872 1.00 85.88 119 ARG A O 1
ATOM 966 N N . VAL A 1 120 ? 27.801 11.721 5.342 1.00 88.56 120 VAL A N 1
ATOM 967 C CA . VAL A 1 120 ? 29.113 11.308 5.851 1.00 88.56 120 VAL A CA 1
ATOM 968 C C . VAL A 1 120 ? 29.618 10.115 5.023 1.00 88.56 120 VAL A C 1
ATOM 970 O O . VAL A 1 120 ? 28.902 9.117 4.954 1.00 88.56 120 VAL A O 1
ATOM 973 N N . PRO A 1 121 ? 30.825 10.164 4.422 1.00 87.12 121 PRO A N 1
ATOM 974 C CA . PRO A 1 121 ? 31.274 9.169 3.433 1.00 87.12 121 PRO A CA 1
ATOM 975 C C . PRO A 1 121 ? 31.218 7.702 3.889 1.00 87.12 121 PRO A C 1
ATOM 977 O O . PRO A 1 121 ? 30.794 6.830 3.143 1.00 87.12 121 PRO A O 1
ATOM 980 N N . TRP A 1 122 ? 31.579 7.422 5.140 1.00 87.06 122 TRP A N 1
ATOM 981 C CA . TRP A 1 122 ? 31.505 6.081 5.737 1.00 87.06 122 TRP A CA 1
ATOM 982 C C . TRP A 1 122 ? 30.082 5.529 5.966 1.00 87.06 122 TRP A C 1
ATOM 984 O O . TRP A 1 122 ? 29.934 4.331 6.188 1.00 87.06 122 TRP A O 1
ATOM 994 N N . LEU A 1 123 ? 29.030 6.359 5.908 1.00 88.25 123 LEU A N 1
ATOM 995 C CA . LEU A 1 123 ? 27.641 5.921 6.112 1.00 88.25 123 LEU A CA 1
ATOM 996 C C . LEU A 1 123 ? 26.929 5.534 4.812 1.00 88.25 123 LEU A C 1
ATOM 998 O O . LEU A 1 123 ? 25.830 4.993 4.885 1.00 88.25 123 LEU A O 1
ATOM 1002 N N . VAL A 1 124 ? 27.533 5.769 3.643 1.00 84.00 124 VAL A N 1
ATOM 1003 C CA . VAL A 1 124 ? 26.895 5.576 2.326 1.00 84.00 124 VAL A CA 1
ATOM 1004 C C . VAL A 1 124 ? 26.292 4.175 2.173 1.00 84.00 124 VAL A C 1
ATOM 1006 O O . VAL A 1 124 ? 25.133 4.048 1.793 1.00 84.00 124 VAL A O 1
ATOM 1009 N N . VAL A 1 125 ? 27.022 3.132 2.583 1.00 83.50 125 VAL A N 1
ATOM 1010 C CA . VAL A 1 125 ? 26.556 1.733 2.502 1.00 83.50 125 VAL A CA 1
ATOM 1011 C C . VAL A 1 125 ? 25.300 1.495 3.349 1.00 83.50 125 VAL A C 1
ATOM 1013 O O . VAL A 1 125 ? 24.409 0.740 2.976 1.00 83.50 125 VAL A O 1
ATOM 1016 N N . VAL A 1 126 ? 25.203 2.151 4.504 1.00 86.62 126 VAL A N 1
ATOM 1017 C CA . VAL A 1 126 ? 24.067 1.998 5.423 1.00 86.62 126 VAL A CA 1
ATOM 1018 C C . VAL A 1 126 ? 22.894 2.889 5.002 1.00 86.62 126 VAL A C 1
ATOM 1020 O O . VAL A 1 126 ? 21.737 2.558 5.267 1.00 86.62 126 VAL A O 1
ATOM 1023 N N . GLN A 1 127 ? 23.171 4.000 4.315 1.00 87.25 127 GLN A N 1
ATOM 1024 C CA . GLN A 1 127 ? 22.168 4.975 3.889 1.00 87.25 127 GLN A CA 1
ATOM 1025 C C . GLN A 1 127 ? 21.137 4.392 2.929 1.00 87.25 127 GLN A C 1
ATOM 1027 O O . GLN A 1 127 ? 19.946 4.674 3.083 1.00 87.25 127 GLN A O 1
ATOM 1032 N N . GLU A 1 128 ? 21.565 3.511 2.025 1.00 84.31 128 GLU A N 1
ATOM 1033 C CA . GLU A 1 128 ? 20.688 2.784 1.096 1.00 84.31 128 GLU A CA 1
ATOM 1034 C C . GLU A 1 128 ? 19.625 1.939 1.816 1.00 84.31 128 GLU A C 1
ATOM 1036 O O . GLU A 1 128 ? 18.547 1.683 1.282 1.00 84.31 128 GLU A O 1
ATOM 1041 N N . HIS A 1 129 ? 19.894 1.540 3.061 1.00 88.88 129 HIS A N 1
ATOM 1042 C CA . HIS A 1 129 ? 19.030 0.659 3.841 1.00 88.88 129 HIS A CA 1
ATOM 1043 C C . HIS A 1 129 ? 18.208 1.382 4.913 1.00 88.88 129 HIS A C 1
ATOM 1045 O O . HIS A 1 129 ? 17.438 0.737 5.623 1.00 88.88 129 HIS A O 1
ATOM 1051 N N . THR A 1 130 ? 18.313 2.710 5.021 1.00 92.94 130 THR A N 1
ATOM 1052 C CA . THR A 1 130 ? 17.658 3.516 6.073 1.00 92.94 130 THR A CA 1
ATOM 1053 C C . THR A 1 130 ? 16.130 3.478 6.044 1.00 92.94 130 THR A C 1
ATOM 1055 O O . THR A 1 130 ? 15.495 3.696 7.078 1.00 92.94 130 THR A O 1
ATOM 1058 N N . PHE A 1 131 ? 15.526 3.146 4.898 1.00 93.06 131 PHE A N 1
ATOM 1059 C CA . PHE A 1 131 ? 14.074 3.063 4.750 1.00 93.06 131 PHE A CA 1
ATOM 1060 C C . PHE A 1 131 ? 13.448 2.100 5.769 1.00 93.06 131 PHE A C 1
ATOM 1062 O O . PHE A 1 131 ? 12.562 2.485 6.530 1.00 93.06 131 PHE A O 1
ATOM 1069 N N . THR A 1 132 ? 13.917 0.851 5.835 1.00 95.25 132 THR A N 1
ATOM 1070 C CA . THR A 1 132 ? 13.291 -0.169 6.695 1.00 95.25 132 THR A CA 1
ATOM 1071 C C . THR A 1 132 ? 13.394 0.181 8.183 1.00 95.25 132 THR A C 1
ATOM 1073 O O . THR A 1 132 ? 12.358 0.166 8.852 1.00 95.25 132 THR A O 1
ATOM 1076 N N . PRO A 1 133 ? 14.572 0.539 8.732 1.00 96.44 133 PRO A N 1
ATOM 1077 C CA . PRO A 1 133 ? 14.688 0.947 10.128 1.00 96.44 133 PRO A CA 1
ATOM 1078 C C . PRO A 1 133 ? 13.771 2.109 10.513 1.00 96.44 133 PRO A C 1
ATOM 1080 O O . PRO A 1 133 ? 13.182 2.065 11.594 1.00 96.44 133 PRO A O 1
ATOM 1083 N N . LEU A 1 134 ? 13.604 3.108 9.639 1.00 97.19 134 LEU A N 1
ATOM 1084 C CA . LEU A 1 134 ? 12.681 4.224 9.868 1.00 97.19 134 LEU A CA 1
ATOM 1085 C C . LEU A 1 134 ? 11.231 3.744 9.982 1.00 97.19 134 LEU A C 1
ATOM 1087 O O . LEU A 1 134 ? 10.527 4.118 10.920 1.00 97.19 134 LEU A O 1
ATOM 1091 N N . TRP A 1 135 ? 10.793 2.871 9.074 1.00 97.69 135 TRP A N 1
ATOM 1092 C CA . TRP A 1 135 ? 9.442 2.311 9.117 1.00 97.69 135 TRP A CA 1
ATOM 1093 C C . TRP A 1 135 ? 9.214 1.391 10.316 1.00 97.69 135 TRP A C 1
ATOM 1095 O O . TRP A 1 135 ? 8.138 1.430 10.906 1.00 97.69 135 TRP A O 1
ATOM 1105 N N . LEU A 1 136 ? 10.211 0.606 10.733 1.00 97.81 136 LEU A N 1
ATOM 1106 C CA . LEU A 1 136 ? 10.128 -0.182 11.967 1.00 97.81 136 LEU A CA 1
ATOM 1107 C C . LEU A 1 136 ? 9.976 0.723 13.196 1.00 97.81 136 LEU A C 1
ATOM 1109 O O . LEU A 1 136 ? 9.119 0.465 14.043 1.00 97.81 136 LEU A O 1
ATOM 1113 N N . GLY A 1 137 ? 10.738 1.819 13.249 1.00 97.62 137 GLY A N 1
ATOM 1114 C CA . GLY A 1 137 ? 10.588 2.860 14.264 1.00 97.62 137 GLY A CA 1
ATOM 1115 C C . GLY A 1 137 ? 9.175 3.446 14.277 1.00 97.62 137 GLY A C 1
ATOM 1116 O O . GLY A 1 137 ? 8.521 3.453 15.320 1.00 97.62 137 GLY A O 1
ATOM 1117 N N . TYR A 1 138 ? 8.650 3.828 13.110 1.00 98.12 138 TYR A N 1
ATOM 1118 C CA . TYR A 1 138 ? 7.276 4.310 12.961 1.00 98.12 138 TYR A CA 1
ATOM 1119 C C . TYR A 1 138 ? 6.233 3.296 13.451 1.00 98.12 138 TYR A C 1
ATOM 1121 O O . TYR A 1 138 ? 5.366 3.652 14.251 1.00 98.12 138 TYR A O 1
ATOM 1129 N N . ILE A 1 139 ? 6.332 2.028 13.031 1.00 98.19 139 ILE A N 1
ATOM 1130 C CA . ILE A 1 139 ? 5.424 0.946 13.448 1.00 98.19 139 ILE A CA 1
ATOM 1131 C C . ILE A 1 139 ? 5.419 0.810 14.973 1.00 98.19 139 ILE A C 1
ATOM 1133 O O . ILE A 1 139 ? 4.353 0.692 15.584 1.00 98.19 139 ILE A O 1
ATOM 1137 N N . MET A 1 140 ? 6.590 0.851 15.608 1.00 97.88 140 MET A N 1
ATOM 1138 C CA . MET A 1 140 ? 6.678 0.814 17.065 1.00 97.88 140 MET A CA 1
ATOM 1139 C C . MET A 1 140 ? 6.046 2.057 17.701 1.00 97.88 140 MET A C 1
ATOM 1141 O O . MET A 1 140 ? 5.246 1.915 18.623 1.00 97.88 140 MET A O 1
ATOM 1145 N N . ILE A 1 141 ? 6.317 3.261 17.190 1.00 98.12 141 ILE A N 1
ATOM 1146 C CA . ILE A 1 141 ? 5.741 4.510 17.715 1.00 98.12 141 ILE A CA 1
ATOM 1147 C C . ILE A 1 141 ? 4.210 4.472 17.675 1.00 98.12 141 ILE A C 1
ATOM 1149 O O . ILE A 1 141 ? 3.570 4.726 18.695 1.00 98.12 141 ILE A O 1
ATOM 1153 N N . VAL A 1 142 ? 3.596 4.099 16.547 1.00 97.44 142 VAL A N 1
ATOM 1154 C CA . VAL A 1 142 ? 2.124 4.078 16.444 1.00 97.44 142 VAL A CA 1
ATOM 1155 C C . VAL A 1 142 ? 1.496 3.051 17.386 1.00 97.44 142 VAL A C 1
ATOM 1157 O O . VAL A 1 142 ? 0.465 3.328 18.009 1.00 97.44 142 VAL A O 1
ATOM 1160 N N . ASN A 1 143 ? 2.140 1.896 17.582 1.00 97.56 143 ASN A N 1
ATOM 1161 C CA . ASN A 1 143 ? 1.700 0.912 18.570 1.00 97.56 143 ASN A CA 1
ATOM 1162 C C . ASN A 1 143 ? 1.871 1.431 20.006 1.00 97.56 143 ASN A C 1
ATOM 1164 O O . ASN A 1 143 ? 1.004 1.172 20.843 1.00 97.56 143 ASN A O 1
ATOM 1168 N N . ALA A 1 144 ? 2.943 2.174 20.299 1.00 96.94 144 ALA A N 1
ATOM 1169 C CA . ALA A 1 144 ? 3.195 2.771 21.613 1.00 96.94 144 ALA A CA 1
ATOM 1170 C C . ALA A 1 144 ? 2.147 3.822 21.952 1.00 96.94 144 ALA A C 1
ATOM 1172 O O . ALA A 1 144 ? 1.576 3.798 23.043 1.00 96.94 144 ALA A O 1
ATOM 1173 N N . CYS A 1 145 ? 1.836 4.697 20.996 1.00 95.62 145 CYS A N 1
ATOM 1174 C CA . CYS A 1 145 ? 0.769 5.678 21.124 1.00 95.62 145 CYS A CA 1
ATOM 1175 C C . CYS A 1 145 ? -0.587 4.995 21.338 1.00 95.62 145 CYS A C 1
ATOM 1177 O O . CYS A 1 145 ? -1.352 5.411 22.205 1.00 95.62 145 CYS A O 1
ATOM 1179 N N . THR A 1 146 ? -0.877 3.919 20.603 1.00 94.88 146 THR A N 1
ATOM 1180 C CA . THR A 1 146 ? -2.131 3.161 20.758 1.00 94.88 146 THR A CA 1
ATOM 1181 C C . THR A 1 146 ? -2.236 2.536 22.150 1.00 94.88 146 THR A C 1
ATOM 1183 O O . THR A 1 146 ? -3.268 2.672 22.814 1.00 94.88 146 THR A O 1
ATOM 1186 N N . PHE A 1 147 ? -1.150 1.923 22.630 1.00 94.94 147 PHE A N 1
ATOM 1187 C CA . PHE A 1 147 ? -1.079 1.324 23.960 1.00 94.94 147 PHE A CA 1
ATOM 1188 C C . PHE A 1 147 ? -1.230 2.369 25.069 1.00 94.94 147 PHE A C 1
ATOM 1190 O O . PHE A 1 147 ? -2.032 2.181 25.977 1.00 94.94 147 PHE A O 1
ATOM 1197 N N . ALA A 1 148 ? -0.543 3.507 24.962 1.00 92.69 148 ALA A N 1
ATOM 1198 C CA . ALA A 1 148 ? -0.654 4.605 25.921 1.00 92.69 148 ALA A CA 1
ATOM 1199 C C . ALA A 1 148 ? -2.074 5.197 26.000 1.00 92.69 148 ALA A C 1
ATOM 1201 O O . ALA A 1 148 ? -2.465 5.717 27.042 1.00 92.69 148 ALA A O 1
ATOM 1202 N N . ARG A 1 149 ? -2.864 5.119 24.917 1.00 89.75 149 ARG A N 1
ATOM 1203 C CA . ARG A 1 149 ? -4.255 5.611 24.889 1.00 89.75 149 ARG A CA 1
ATOM 1204 C C . ARG A 1 149 ? -5.278 4.602 25.382 1.00 89.75 149 ARG A C 1
ATOM 1206 O O . ARG A 1 149 ? -6.248 4.990 26.021 1.00 89.75 149 ARG A O 1
ATOM 1213 N N . THR A 1 150 ? -5.129 3.340 24.996 1.00 89.94 150 THR A N 1
ATOM 1214 C CA . THR A 1 150 ? -6.192 2.333 25.156 1.00 89.94 150 THR A CA 1
ATOM 1215 C C . THR A 1 150 ? -5.832 1.225 26.143 1.00 89.94 150 THR A C 1
ATOM 1217 O O . THR A 1 150 ? -6.665 0.372 26.437 1.00 89.94 150 THR A O 1
ATOM 1220 N N . GLY A 1 151 ? -4.588 1.200 26.631 1.00 91.25 151 GLY A N 1
ATOM 1221 C CA . GLY A 1 151 ? -4.028 0.097 27.411 1.00 91.25 151 GLY A CA 1
ATOM 1222 C C . GLY A 1 151 ? -3.794 -1.177 26.594 1.00 91.25 151 GLY A C 1
ATOM 1223 O O . GLY A 1 151 ? -3.375 -2.188 27.150 1.00 91.25 151 GLY A O 1
ATOM 1224 N N . ARG A 1 152 ? -4.077 -1.166 25.282 1.00 92.69 152 ARG A N 1
ATOM 1225 C CA . ARG A 1 152 ? -3.934 -2.314 24.381 1.00 92.69 152 ARG A CA 1
ATOM 1226 C C . ARG A 1 152 ? -3.337 -1.888 23.039 1.00 92.69 152 ARG A C 1
ATOM 1228 O O . ARG A 1 152 ? -3.438 -0.739 22.635 1.00 92.69 152 ARG A O 1
ATOM 1235 N N . CYS A 1 153 ? -2.669 -2.810 22.358 1.00 94.75 153 CYS A N 1
ATOM 1236 C CA . CYS A 1 153 ? -2.197 -2.610 20.984 1.00 94.75 153 CYS A CA 1
ATOM 1237 C C . CYS A 1 153 ? -2.013 -3.961 20.292 1.00 94.75 153 CYS A C 1
ATOM 1239 O O . CYS A 1 153 ? -1.752 -4.969 20.966 1.00 94.75 153 CYS A O 1
ATOM 1241 N N . MET A 1 154 ? -2.110 -3.999 18.959 1.00 95.31 154 MET A N 1
ATOM 1242 C CA . MET A 1 154 ? -1.895 -5.230 18.188 1.00 95.31 154 MET A CA 1
ATOM 1243 C C . MET A 1 154 ? -0.548 -5.902 18.468 1.00 95.31 154 MET A C 1
ATOM 1245 O O . MET A 1 154 ? -0.516 -7.124 18.573 1.00 95.31 154 MET A O 1
ATOM 1249 N N . MET A 1 155 ? 0.535 -5.139 18.646 1.00 95.88 155 MET A N 1
ATOM 1250 C CA . MET A 1 155 ? 1.871 -5.704 18.854 1.00 95.88 155 MET A CA 1
ATOM 1251 C C . MET A 1 155 ? 1.947 -6.571 20.120 1.00 95.88 155 MET A C 1
ATOM 1253 O O . MET A 1 155 ? 2.474 -7.678 20.072 1.00 95.88 155 MET A O 1
ATOM 1257 N N . LEU A 1 156 ? 1.379 -6.100 21.236 1.00 95.38 156 LEU A N 1
ATOM 1258 C CA . LEU A 1 156 ? 1.443 -6.803 22.524 1.00 95.38 156 LEU A CA 1
ATOM 1259 C C . LEU A 1 156 ? 0.290 -7.796 22.723 1.00 95.38 156 LEU A C 1
ATOM 1261 O O . LEU A 1 156 ? 0.478 -8.847 23.323 1.00 95.38 156 LEU A O 1
ATOM 1265 N N . HIS A 1 157 ? -0.906 -7.479 22.221 1.00 96.88 157 HIS A N 1
ATOM 1266 C CA . HIS A 1 157 ? -2.115 -8.264 22.507 1.00 96.88 157 HIS A CA 1
ATOM 1267 C C . HIS A 1 157 ? -2.485 -9.234 21.386 1.00 96.88 157 HIS A C 1
ATOM 1269 O O . HIS A 1 157 ? -3.251 -10.171 21.602 1.00 96.88 157 HIS A O 1
ATOM 1275 N N . ARG A 1 158 ? -1.977 -9.010 20.170 1.00 96.19 158 ARG A N 1
ATOM 1276 C CA . ARG A 1 158 ? -2.224 -9.850 18.992 1.00 96.19 158 ARG A CA 1
ATOM 1277 C C . ARG A 1 158 ? -0.917 -10.091 18.216 1.00 96.19 158 ARG A C 1
ATOM 1279 O O . ARG A 1 158 ? -0.884 -9.853 17.009 1.00 96.19 158 ARG A O 1
ATOM 1286 N N . PRO A 1 159 ? 0.153 -10.601 18.859 1.00 96.25 159 PRO A N 1
ATOM 1287 C CA . PRO A 1 159 ? 1.486 -10.672 18.254 1.00 96.25 159 PRO A CA 1
ATOM 1288 C C . PRO A 1 159 ? 1.523 -11.535 16.990 1.00 96.25 159 PRO A C 1
ATOM 1290 O O . PRO A 1 159 ? 2.172 -11.174 16.018 1.00 96.25 159 PRO A O 1
ATOM 1293 N N . ARG A 1 160 ? 0.769 -12.644 16.947 1.00 97.31 160 ARG A N 1
ATOM 1294 C CA . ARG A 1 160 ? 0.678 -13.495 15.746 1.00 97.31 160 ARG A CA 1
ATOM 1295 C C . ARG A 1 160 ? 0.060 -12.754 14.560 1.00 97.31 160 ARG A C 1
ATOM 1297 O O . ARG A 1 160 ? 0.568 -12.851 13.450 1.00 97.31 160 ARG A O 1
ATOM 1304 N N . TYR A 1 161 ? -1.008 -11.994 14.807 1.00 96.88 161 TYR A N 1
ATOM 1305 C CA . TYR A 1 161 ? -1.623 -11.143 13.788 1.00 96.88 161 TYR A CA 1
ATOM 1306 C C . TYR A 1 161 ? -0.633 -10.068 13.335 1.00 96.88 161 TYR A C 1
ATOM 1308 O O . TYR A 1 161 ? -0.380 -9.945 12.142 1.00 96.88 161 TYR A O 1
ATOM 1316 N N . PHE A 1 162 ? -0.003 -9.369 14.279 1.00 97.31 162 PHE A N 1
ATOM 1317 C CA . PHE A 1 162 ? 1.004 -8.349 13.995 1.00 97.31 162 PHE A CA 1
ATOM 1318 C C . PHE A 1 162 ? 2.162 -8.879 13.134 1.00 97.31 162 PHE A C 1
ATOM 1320 O O . PHE A 1 162 ? 2.467 -8.289 12.103 1.00 97.31 162 PHE A O 1
ATOM 1327 N N . LEU A 1 163 ? 2.751 -10.024 13.488 1.00 96.94 163 LEU A N 1
ATOM 1328 C CA . LEU A 1 163 ? 3.831 -10.644 12.716 1.00 96.94 163 LEU A CA 1
ATOM 1329 C C . LEU A 1 163 ? 3.359 -11.112 11.333 1.00 96.94 163 LEU A C 1
ATOM 1331 O O . LEU A 1 163 ? 4.077 -10.943 10.350 1.00 96.94 163 LEU A O 1
ATOM 1335 N N . SER A 1 164 ? 2.132 -11.636 11.225 1.00 97.44 164 SER A N 1
ATOM 1336 C CA . SER A 1 164 ? 1.572 -12.030 9.927 1.00 97.44 164 SER A CA 1
ATOM 1337 C C . SER A 1 164 ? 1.419 -10.852 8.961 1.00 97.44 164 SER A C 1
ATOM 1339 O O . SER A 1 164 ? 1.534 -11.052 7.754 1.00 97.44 164 SER A O 1
ATOM 1341 N N . LEU A 1 165 ? 1.229 -9.622 9.466 1.00 97.38 165 LEU A N 1
ATOM 1342 C CA . LEU A 1 165 ? 1.140 -8.430 8.620 1.00 97.38 165 LEU A CA 1
ATOM 1343 C C . LEU A 1 165 ? 2.440 -8.171 7.858 1.00 97.38 165 LEU A C 1
ATOM 1345 O O . LEU A 1 165 ? 2.358 -7.717 6.725 1.00 97.38 165 LEU A O 1
ATOM 1349 N N . PHE A 1 166 ? 3.610 -8.494 8.418 1.00 97.44 166 PHE A N 1
ATOM 1350 C CA . PHE A 1 166 ? 4.881 -8.314 7.708 1.00 97.44 166 PHE A CA 1
ATOM 1351 C C . PHE A 1 166 ? 4.991 -9.239 6.496 1.00 97.44 166 PHE A C 1
ATOM 1353 O O . PHE A 1 166 ? 5.320 -8.800 5.394 1.00 97.44 166 PHE A O 1
ATOM 1360 N N . LEU A 1 167 ? 4.639 -10.514 6.683 1.00 96.44 167 LEU A N 1
ATOM 1361 C CA . LEU A 1 167 ? 4.637 -11.505 5.605 1.00 96.44 167 LEU A CA 1
ATOM 1362 C C . LEU A 1 167 ? 3.592 -11.164 4.539 1.00 96.44 167 LEU A C 1
ATOM 1364 O O . LEU A 1 167 ? 3.897 -11.151 3.349 1.00 96.44 167 LEU A O 1
ATOM 1368 N N . LEU A 1 168 ? 2.370 -10.835 4.965 1.00 95.69 168 LEU A N 1
ATOM 1369 C CA . LEU A 1 168 ? 1.302 -10.432 4.052 1.00 95.69 168 LEU A CA 1
ATOM 1370 C C . LEU A 1 168 ? 1.655 -9.146 3.301 1.00 95.69 168 LEU A C 1
ATOM 1372 O O . LEU A 1 168 ? 1.323 -9.039 2.127 1.00 95.69 168 LEU A O 1
ATOM 1376 N N . SER A 1 169 ? 2.348 -8.201 3.943 1.00 97.12 169 SER A N 1
ATOM 1377 C CA . SER A 1 169 ? 2.784 -6.952 3.313 1.00 97.12 169 SER A CA 1
ATOM 1378 C C . SER A 1 169 ? 3.807 -7.213 2.220 1.00 97.12 169 SER A C 1
ATOM 1380 O O . SER A 1 169 ? 3.687 -6.645 1.139 1.00 97.12 169 SER A O 1
ATOM 1382 N N . ALA A 1 170 ? 4.762 -8.114 2.467 1.00 96.62 170 ALA A N 1
ATOM 1383 C CA . ALA A 1 170 ? 5.740 -8.506 1.462 1.00 96.62 170 ALA A CA 1
ATOM 1384 C C . ALA A 1 170 ? 5.063 -9.132 0.235 1.00 96.62 170 ALA A C 1
ATOM 1386 O O . ALA A 1 170 ? 5.306 -8.697 -0.887 1.00 96.62 170 ALA A O 1
ATOM 1387 N N . VAL A 1 171 ? 4.165 -10.104 0.438 1.00 94.62 171 VAL A N 1
ATOM 1388 C CA . VAL A 1 171 ? 3.416 -10.743 -0.662 1.00 94.62 171 VAL A CA 1
ATOM 1389 C C . VAL A 1 171 ? 2.556 -9.724 -1.408 1.00 94.62 171 VAL A C 1
ATOM 1391 O O . VAL A 1 171 ? 2.560 -9.696 -2.636 1.00 94.62 171 VAL A O 1
ATOM 1394 N N . PHE A 1 172 ? 1.842 -8.871 -0.673 1.00 93.19 172 PHE A N 1
ATOM 1395 C CA . PHE A 1 172 ? 1.013 -7.809 -1.232 1.00 93.19 172 PHE A CA 1
ATOM 1396 C C . PHE A 1 172 ? 1.831 -6.889 -2.143 1.00 93.19 172 PHE A C 1
ATOM 1398 O O . PHE A 1 172 ? 1.444 -6.666 -3.286 1.00 93.19 172 PHE A O 1
ATOM 1405 N N . TRP A 1 173 ? 2.988 -6.415 -1.684 1.00 95.56 173 TRP A N 1
ATOM 1406 C CA . TRP A 1 173 ? 3.835 -5.532 -2.480 1.00 95.56 173 TRP A CA 1
ATOM 1407 C C . TRP A 1 173 ? 4.518 -6.220 -3.650 1.00 95.56 173 TRP A C 1
ATOM 1409 O O . TRP A 1 173 ? 4.672 -5.590 -4.687 1.00 95.56 173 TRP A O 1
ATOM 1419 N N . TRP A 1 174 ? 4.848 -7.508 -3.553 1.00 95.81 174 TRP A N 1
ATOM 1420 C CA . TRP A 1 174 ? 5.349 -8.256 -4.707 1.00 95.81 174 TRP A CA 1
ATOM 1421 C C . TRP A 1 174 ? 4.326 -8.344 -5.846 1.00 95.81 174 TRP A C 1
ATOM 1423 O O . TRP A 1 174 ? 4.713 -8.315 -7.013 1.00 95.81 174 TRP A O 1
ATOM 1433 N N . VAL A 1 175 ? 3.024 -8.379 -5.537 1.00 94.50 175 VAL A N 1
ATOM 1434 C CA . VAL A 1 175 ? 1.968 -8.267 -6.559 1.00 94.50 175 VAL A CA 1
ATOM 1435 C C . VAL A 1 175 ? 1.979 -6.880 -7.205 1.00 94.50 175 VAL A C 1
ATOM 1437 O O . VAL A 1 175 ? 1.853 -6.776 -8.421 1.00 94.50 175 VAL A O 1
ATOM 1440 N N . PHE A 1 176 ? 2.169 -5.817 -6.423 1.00 93.94 176 PHE A N 1
ATOM 1441 C CA . PHE A 1 176 ? 2.295 -4.459 -6.960 1.00 93.94 176 PHE A CA 1
ATOM 1442 C C . PHE A 1 176 ? 3.562 -4.268 -7.784 1.00 93.94 176 PHE A C 1
ATOM 1444 O O . PHE A 1 176 ? 3.493 -3.652 -8.838 1.00 93.94 176 PHE A O 1
ATOM 1451 N N . GLU A 1 177 ? 4.686 -4.836 -7.356 1.00 94.50 177 GLU A N 1
ATOM 1452 C CA . GLU A 1 177 ? 5.940 -4.814 -8.104 1.00 94.50 177 GLU A CA 1
ATOM 1453 C C . GLU A 1 177 ? 5.802 -5.574 -9.426 1.00 94.50 177 GLU A C 1
ATOM 1455 O O . GLU A 1 177 ? 6.293 -5.123 -10.454 1.00 94.50 177 GLU A O 1
ATOM 1460 N N . TYR A 1 178 ? 5.067 -6.690 -9.434 1.00 94.25 178 TYR A N 1
ATOM 1461 C CA . TYR A 1 178 ? 4.696 -7.384 -10.665 1.00 94.25 178 TYR A CA 1
ATOM 1462 C C . TYR A 1 178 ? 3.841 -6.503 -11.588 1.00 94.25 178 TYR A C 1
ATOM 1464 O O . TYR A 1 178 ? 4.175 -6.344 -12.760 1.00 94.25 178 TYR A O 1
ATOM 1472 N N . LEU A 1 179 ? 2.768 -5.894 -11.073 1.00 93.75 179 LEU A N 1
ATOM 1473 C CA . LEU A 1 179 ? 1.906 -5.006 -11.862 1.00 93.75 179 LEU A CA 1
ATOM 1474 C C . LEU A 1 179 ? 2.655 -3.758 -12.350 1.00 93.75 179 LEU A C 1
ATOM 1476 O O . LEU A 1 179 ? 2.405 -3.277 -13.455 1.00 93.75 179 LEU A O 1
ATOM 1480 N N . ASN A 1 180 ? 3.608 -3.264 -11.560 1.00 93.94 180 ASN A N 1
ATOM 1481 C CA . ASN A 1 180 ? 4.457 -2.137 -11.910 1.00 93.94 180 ASN A CA 1
ATOM 1482 C C . ASN A 1 180 ? 5.332 -2.428 -13.130 1.00 93.94 180 ASN A C 1
ATOM 1484 O O . ASN A 1 180 ? 5.666 -1.500 -13.850 1.00 93.94 180 ASN A O 1
ATOM 1488 N N . ARG A 1 181 ? 5.629 -3.690 -13.452 1.00 91.81 181 ARG A N 1
ATOM 1489 C CA . ARG A 1 181 ? 6.346 -4.014 -14.696 1.00 91.81 181 ARG A CA 1
ATOM 1490 C C . ARG A 1 181 ? 5.570 -3.578 -15.934 1.00 91.81 181 ARG A C 1
ATOM 1492 O O . ARG A 1 181 ? 6.183 -3.191 -16.911 1.00 91.81 181 ARG A O 1
ATOM 1499 N N . PHE A 1 182 ? 4.238 -3.586 -15.886 1.00 91.56 182 PHE A N 1
ATOM 1500 C CA . PHE A 1 182 ? 3.408 -3.215 -17.033 1.00 91.56 182 PHE A CA 1
ATOM 1501 C C . PHE A 1 182 ? 3.284 -1.705 -17.218 1.00 91.56 182 PHE A C 1
ATOM 1503 O O . PHE A 1 182 ? 3.221 -1.233 -18.348 1.00 91.56 182 PHE A O 1
ATOM 1510 N N . VAL A 1 183 ? 3.248 -0.958 -16.112 1.00 91.81 183 VAL A N 1
ATOM 1511 C CA . VAL A 1 183 ? 3.039 0.499 -16.124 1.00 91.81 183 VAL A CA 1
ATOM 1512 C C . VAL A 1 183 ? 4.323 1.304 -15.987 1.00 91.81 183 VAL A C 1
ATOM 1514 O O . VAL A 1 183 ? 4.363 2.433 -16.445 1.00 91.81 183 VAL A O 1
ATOM 1517 N N . GLN A 1 184 ? 5.348 0.734 -15.358 1.00 90.81 184 GLN A N 1
ATOM 1518 C CA . GLN A 1 184 ? 6.630 1.349 -15.003 1.00 90.81 184 GLN A CA 1
ATOM 1519 C C . GLN A 1 184 ? 6.509 2.674 -14.228 1.00 90.81 184 GLN A C 1
ATOM 1521 O O . GLN A 1 184 ? 7.338 3.563 -14.373 1.00 90.81 184 GLN A O 1
ATOM 1526 N N . ASN A 1 185 ? 5.515 2.781 -13.333 1.00 89.38 185 ASN A N 1
ATOM 1527 C CA . ASN A 1 185 ? 5.275 3.972 -12.502 1.00 89.38 185 ASN A CA 1
ATOM 1528 C C . ASN A 1 185 ? 6.485 4.355 -11.640 1.00 89.38 185 ASN A C 1
ATOM 1530 O O . ASN A 1 185 ? 6.681 5.529 -11.327 1.00 89.38 185 ASN A O 1
ATOM 1534 N N . TRP A 1 186 ? 7.252 3.360 -11.194 1.00 89.50 186 TRP A N 1
ATOM 1535 C CA . TRP A 1 186 ? 8.525 3.562 -10.513 1.00 89.50 186 TRP A CA 1
ATOM 1536 C C . TRP A 1 186 ? 9.583 2.602 -11.050 1.00 89.50 186 TRP A C 1
ATOM 1538 O O . TRP A 1 186 ? 9.273 1.493 -11.485 1.00 89.50 186 TRP A O 1
ATOM 1548 N N . TYR A 1 187 ? 10.843 3.023 -10.975 1.00 87.94 187 TYR A N 1
ATOM 1549 C CA . TYR A 1 187 ? 12.006 2.201 -11.287 1.00 87.94 187 TYR A CA 1
ATOM 1550 C C . TYR A 1 187 ? 13.111 2.442 -10.259 1.00 87.94 187 TYR A C 1
ATOM 1552 O O . TYR A 1 187 ? 13.176 3.488 -9.610 1.00 87.94 187 TYR A O 1
ATOM 1560 N N . TYR A 1 188 ? 13.978 1.449 -10.104 1.00 86.56 188 TYR A N 1
ATOM 1561 C CA . TYR A 1 188 ? 15.073 1.483 -9.146 1.00 86.56 188 TYR A CA 1
ATOM 1562 C C . TYR A 1 188 ? 16.394 1.753 -9.869 1.00 86.56 188 TYR A C 1
ATOM 1564 O O . TYR A 1 188 ? 16.744 1.066 -10.829 1.00 86.56 188 TYR A O 1
ATOM 1572 N N . VAL A 1 189 ? 17.144 2.745 -9.395 1.00 83.69 189 VAL A N 1
ATOM 1573 C CA . VAL A 1 189 ? 18.489 3.052 -9.904 1.00 83.69 189 VAL A CA 1
ATOM 1574 C C . VAL A 1 189 ? 19.503 2.105 -9.252 1.00 83.69 189 VAL A C 1
ATOM 1576 O O . VAL A 1 189 ? 19.377 1.797 -8.071 1.00 83.69 189 VAL A O 1
ATOM 1579 N N . GLY A 1 190 ? 20.495 1.629 -10.013 1.00 79.69 190 GLY A N 1
ATOM 1580 C CA . GLY A 1 190 ? 21.555 0.745 -9.497 1.00 79.69 190 GLY A CA 1
ATOM 1581 C C . GLY A 1 190 ? 21.178 -0.740 -9.403 1.00 79.69 190 GLY A C 1
ATOM 1582 O O . GLY A 1 190 ? 21.897 -1.525 -8.799 1.00 79.69 190 GLY A O 1
ATOM 1583 N N . VAL A 1 191 ? 20.058 -1.155 -10.005 1.00 78.50 191 VAL A N 1
ATOM 1584 C CA . VAL A 1 191 ? 19.610 -2.562 -9.985 1.00 78.50 191 VAL A CA 1
ATOM 1585 C C . VAL A 1 191 ? 20.273 -3.426 -11.061 1.00 78.50 191 VAL A C 1
ATOM 1587 O O . VAL A 1 191 ? 20.247 -4.653 -10.969 1.00 78.50 191 VAL A O 1
ATOM 1590 N N . ALA A 1 192 ? 20.914 -2.808 -12.057 1.00 72.81 192 ALA A N 1
ATOM 1591 C CA . ALA A 1 192 ? 21.635 -3.521 -13.112 1.00 72.81 192 ALA A CA 1
ATOM 1592 C C . ALA A 1 192 ? 22.737 -4.442 -12.554 1.00 72.81 192 ALA A C 1
ATOM 1594 O O . ALA A 1 192 ? 22.913 -5.551 -13.060 1.00 72.81 192 ALA A O 1
ATOM 1595 N N . ASP A 1 193 ? 23.390 -4.019 -11.469 1.00 79.00 193 ASP A N 1
ATOM 1596 C CA . ASP A 1 193 ? 24.501 -4.738 -10.839 1.00 79.00 193 ASP A CA 1
ATOM 1597 C C . ASP A 1 193 ? 24.041 -5.795 -9.819 1.00 79.00 193 ASP A C 1
ATOM 1599 O O . ASP A 1 193 ? 24.838 -6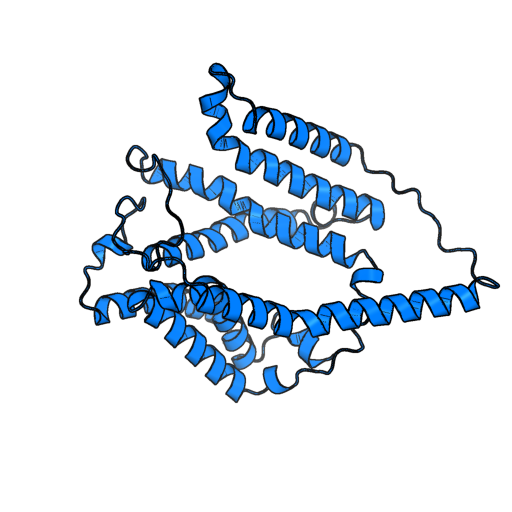.612 -9.361 1.00 79.00 193 ASP A O 1
ATOM 1603 N N . LEU A 1 194 ? 22.748 -5.819 -9.471 1.00 83.88 194 LEU A N 1
ATOM 1604 C CA . LEU A 1 194 ? 22.205 -6.746 -8.480 1.00 83.88 194 LEU A CA 1
ATOM 1605 C C . LEU A 1 194 ? 21.853 -8.099 -9.106 1.00 83.88 194 LEU A C 1
ATOM 1607 O O . LEU A 1 194 ? 21.254 -8.193 -10.188 1.00 83.88 194 LEU A O 1
ATOM 1611 N N . SER A 1 195 ? 22.149 -9.168 -8.364 1.00 89.50 195 SER A N 1
ATOM 1612 C CA . SER A 1 195 ? 21.611 -10.499 -8.658 1.00 89.50 195 SER A CA 1
ATOM 1613 C C . SER A 1 195 ? 20.108 -10.565 -8.355 1.00 89.50 195 SER A C 1
ATOM 1615 O O . SER A 1 195 ? 19.597 -9.834 -7.503 1.00 89.50 195 SER A O 1
ATOM 1617 N N . SER A 1 196 ? 19.381 -11.479 -9.003 1.00 89.31 196 SER A N 1
ATOM 1618 C CA . SER A 1 196 ? 17.941 -11.672 -8.767 1.00 89.31 196 SER A CA 1
ATOM 1619 C C . SER A 1 196 ? 17.614 -11.988 -7.301 1.00 89.31 196 SER A C 1
ATOM 1621 O O . SER A 1 196 ? 16.614 -11.511 -6.767 1.00 89.31 196 SER A O 1
ATOM 1623 N N . VAL A 1 197 ? 18.476 -12.761 -6.631 1.00 91.38 197 VAL A N 1
ATOM 1624 C CA . VAL A 1 197 ? 18.317 -13.124 -5.214 1.00 91.38 197 VAL A CA 1
ATOM 1625 C C . VAL A 1 197 ? 18.562 -11.916 -4.315 1.00 91.38 197 VAL A C 1
ATOM 1627 O O . VAL A 1 197 ? 17.789 -11.655 -3.395 1.00 91.38 197 VAL A O 1
ATOM 1630 N N . GLU A 1 198 ? 19.608 -11.144 -4.595 1.00 90.25 198 GLU A N 1
ATOM 1631 C CA . GLU A 1 198 ? 19.920 -9.946 -3.824 1.00 90.25 198 GLU A CA 1
ATOM 1632 C C . GLU A 1 198 ? 18.822 -8.889 -3.953 1.00 90.25 198 GLU A C 1
ATOM 1634 O O . GLU A 1 198 ? 18.359 -8.360 -2.943 1.00 90.25 198 GLU A O 1
ATOM 1639 N N . TYR A 1 199 ? 18.343 -8.640 -5.174 1.00 90.50 199 TYR A N 1
ATOM 1640 C CA . TYR A 1 199 ? 17.204 -7.760 -5.412 1.00 90.50 199 TYR A CA 1
ATOM 1641 C C . TYR A 1 199 ? 15.963 -8.235 -4.646 1.00 90.50 199 TYR A C 1
ATOM 1643 O O . TYR A 1 199 ? 15.312 -7.431 -3.980 1.00 90.50 199 TYR A O 1
ATOM 1651 N N . PHE A 1 200 ? 15.674 -9.542 -4.659 1.00 93.19 200 PHE A N 1
ATOM 1652 C CA . PHE A 1 200 ? 14.543 -10.101 -3.923 1.00 93.19 200 PHE A CA 1
ATOM 1653 C C . PHE A 1 200 ? 14.612 -9.780 -2.423 1.00 93.19 200 PHE A C 1
ATOM 1655 O O . PHE A 1 200 ? 13.639 -9.273 -1.863 1.00 93.19 200 PHE A O 1
ATOM 1662 N N . PHE A 1 201 ? 15.745 -10.011 -1.757 1.00 91.94 201 PHE A N 1
ATOM 1663 C CA . PHE A 1 201 ? 15.872 -9.718 -0.323 1.00 91.94 201 PHE A CA 1
ATOM 1664 C C . PHE A 1 201 ? 15.902 -8.214 -0.022 1.00 91.94 201 PHE A C 1
ATOM 1666 O O . PHE A 1 201 ? 15.226 -7.760 0.912 1.00 91.94 201 PHE A O 1
ATOM 1673 N N . ARG A 1 202 ? 16.621 -7.428 -0.835 1.00 90.38 202 ARG A N 1
ATOM 1674 C CA . ARG A 1 202 ? 16.692 -5.967 -0.693 1.00 90.38 202 ARG A CA 1
ATOM 1675 C C . ARG A 1 202 ? 15.317 -5.311 -0.855 1.00 90.38 202 ARG A C 1
ATOM 1677 O O . ARG A 1 202 ? 15.024 -4.390 -0.102 1.00 90.38 202 ARG A O 1
ATOM 1684 N N . ALA A 1 203 ? 14.465 -5.808 -1.755 1.00 92.25 203 ALA A N 1
ATOM 1685 C CA . ALA A 1 203 ? 13.103 -5.307 -1.968 1.00 92.25 203 ALA A CA 1
ATOM 1686 C C . ALA A 1 203 ? 12.085 -5.861 -0.952 1.00 92.25 203 ALA A C 1
ATOM 1688 O O . ALA A 1 203 ? 11.244 -5.124 -0.442 1.00 92.25 203 ALA A O 1
ATOM 1689 N N . THR A 1 204 ? 12.180 -7.142 -0.579 1.00 95.38 204 THR A N 1
ATOM 1690 C CA . THR A 1 204 ? 11.240 -7.773 0.374 1.00 95.38 204 THR A CA 1
ATOM 1691 C C . THR A 1 204 ? 11.256 -7.081 1.738 1.00 95.38 204 THR A C 1
ATOM 1693 O O . THR A 1 204 ? 10.217 -6.929 2.382 1.00 95.38 204 THR A O 1
ATOM 1696 N N . THR A 1 205 ? 12.433 -6.632 2.173 1.00 94.25 205 THR A N 1
ATOM 1697 C CA . THR A 1 205 ? 12.625 -5.981 3.471 1.00 94.25 205 THR A CA 1
ATOM 1698 C C . THR A 1 205 ? 11.747 -4.722 3.635 1.00 94.25 205 THR A C 1
ATOM 1700 O O . THR A 1 205 ? 10.902 -4.719 4.536 1.00 94.25 205 THR A O 1
ATOM 1703 N N . PRO A 1 206 ? 11.835 -3.692 2.768 1.00 94.62 206 PRO A N 1
ATOM 1704 C CA . PRO A 1 206 ? 10.937 -2.538 2.813 1.00 94.62 206 PRO A CA 1
ATOM 1705 C C . PRO A 1 206 ? 9.481 -2.896 2.476 1.00 94.62 206 PRO A C 1
ATOM 1707 O O . PRO A 1 206 ? 8.566 -2.344 3.083 1.00 94.62 206 PRO A O 1
ATOM 1710 N N . PHE A 1 207 ? 9.229 -3.856 1.581 1.00 96.19 207 PHE A N 1
ATOM 1711 C CA . PHE A 1 207 ? 7.868 -4.303 1.248 1.00 96.19 207 PHE A CA 1
ATOM 1712 C C . PHE A 1 207 ? 7.107 -4.876 2.448 1.00 96.19 207 PHE A C 1
ATOM 1714 O O . PHE A 1 207 ? 5.884 -4.745 2.539 1.00 96.19 207 PHE A O 1
ATOM 1721 N N . SER A 1 208 ? 7.816 -5.464 3.411 1.00 97.19 208 SER A N 1
ATOM 1722 C CA . SER A 1 208 ? 7.214 -6.055 4.606 1.00 97.19 208 SER A CA 1
ATOM 1723 C C . SER A 1 208 ? 6.626 -5.037 5.598 1.00 97.19 208 SER A C 1
ATOM 1725 O O . SER A 1 208 ? 5.859 -5.418 6.478 1.00 97.19 208 SER A O 1
ATOM 1727 N N . THR A 1 209 ? 6.931 -3.740 5.488 1.00 97.50 209 THR A N 1
ATOM 1728 C CA . THR A 1 209 ? 6.593 -2.769 6.548 1.00 97.50 209 THR A CA 1
ATOM 1729 C C . THR A 1 209 ? 5.275 -2.020 6.329 1.00 97.50 209 THR A C 1
ATOM 1731 O O . THR A 1 209 ? 4.745 -1.420 7.265 1.00 97.50 209 THR A O 1
ATOM 1734 N N . VAL A 1 210 ? 4.687 -2.077 5.132 1.00 96.62 210 VAL A N 1
ATOM 1735 C CA . VAL A 1 210 ? 3.539 -1.225 4.779 1.00 96.62 210 VAL A CA 1
ATOM 1736 C C . VAL A 1 210 ? 2.251 -1.621 5.498 1.00 96.62 210 VAL A C 1
ATOM 1738 O O . VAL A 1 210 ? 1.638 -0.769 6.140 1.00 96.62 210 VAL A O 1
ATOM 1741 N N . LEU A 1 211 ? 1.825 -2.888 5.457 1.00 96.62 211 LEU A N 1
ATOM 1742 C CA . LEU A 1 211 ? 0.610 -3.300 6.177 1.00 96.62 211 LEU A CA 1
ATOM 1743 C C . LEU A 1 211 ? 0.700 -3.118 7.701 1.00 96.62 211 LEU A C 1
ATOM 1745 O O . LEU A 1 211 ? -0.258 -2.582 8.263 1.00 96.62 211 LEU A O 1
ATOM 1749 N N . PRO A 1 212 ? 1.785 -3.510 8.406 1.00 97.25 212 PRO A N 1
ATOM 1750 C CA . PRO A 1 212 ? 1.866 -3.255 9.843 1.00 97.25 212 PRO A CA 1
ATOM 1751 C C . PRO A 1 212 ? 1.849 -1.755 10.165 1.00 97.25 212 PRO A C 1
ATOM 1753 O O . PRO A 1 212 ? 1.237 -1.365 11.159 1.00 97.25 212 PRO A O 1
ATOM 1756 N N . ALA A 1 213 ? 2.428 -0.902 9.315 1.00 97.50 213 ALA A N 1
ATOM 1757 C CA . ALA A 1 213 ? 2.334 0.545 9.478 1.00 97.50 213 ALA A CA 1
ATOM 1758 C C . ALA A 1 213 ? 0.893 1.047 9.294 1.00 97.50 213 ALA A C 1
ATOM 1760 O O . ALA A 1 213 ? 0.352 1.695 10.185 1.00 97.50 213 ALA A O 1
ATOM 1761 N N . VAL A 1 214 ? 0.235 0.694 8.185 1.00 96.69 214 VAL A N 1
ATOM 1762 C CA . VAL A 1 214 ? -1.128 1.151 7.864 1.00 96.69 214 VAL A CA 1
ATOM 1763 C C . VAL A 1 214 ? -2.143 0.680 8.905 1.00 96.69 214 VAL A C 1
ATOM 1765 O O . VAL A 1 214 ? -2.938 1.481 9.395 1.00 96.69 214 VAL A O 1
ATOM 1768 N N . ILE A 1 215 ? -2.117 -0.602 9.280 1.00 96.62 215 ILE A N 1
ATOM 1769 C CA . ILE A 1 215 ? -3.053 -1.160 10.265 1.00 96.62 215 ILE A CA 1
ATOM 1770 C C . ILE A 1 215 ? -2.773 -0.608 11.666 1.00 96.62 215 ILE A C 1
ATOM 1772 O O . ILE A 1 215 ? -3.719 -0.296 12.387 1.00 96.62 215 ILE A O 1
ATOM 1776 N N . GLY A 1 216 ? -1.502 -0.427 12.043 1.00 96.44 216 GLY A N 1
ATOM 1777 C CA . GLY A 1 216 ? -1.140 0.195 13.318 1.00 96.44 216 GLY A CA 1
ATOM 1778 C C . GLY A 1 216 ? -1.625 1.635 13.421 1.00 96.44 216 GLY A C 1
ATOM 1779 O O . GLY A 1 216 ? -2.207 2.028 14.431 1.00 96.44 216 GLY A O 1
ATOM 1780 N N . THR A 1 217 ? -1.476 2.402 12.345 1.00 97.12 217 THR A N 1
ATOM 1781 C CA . THR A 1 217 ? -2.001 3.765 12.257 1.00 97.12 217 THR A CA 1
ATOM 1782 C C . THR A 1 217 ? -3.523 3.780 12.264 1.00 97.12 217 THR A C 1
ATOM 1784 O O . THR A 1 217 ? -4.115 4.610 12.947 1.00 97.12 217 THR A O 1
ATOM 1787 N N . ALA A 1 218 ? -4.185 2.843 11.584 1.00 93.94 218 ALA A N 1
ATOM 1788 C CA . ALA A 1 218 ? -5.639 2.720 11.640 1.00 93.94 218 ALA A CA 1
ATOM 1789 C C . ALA A 1 218 ? -6.136 2.416 13.067 1.00 93.94 218 ALA A C 1
ATOM 1791 O O . ALA A 1 218 ? -7.104 3.029 13.522 1.00 93.94 218 ALA A O 1
ATOM 1792 N N . GLU A 1 219 ? -5.468 1.527 13.808 1.00 93.94 219 GLU A N 1
ATOM 1793 C CA . GLU A 1 219 ? -5.784 1.237 15.215 1.00 93.94 219 GLU A CA 1
ATOM 1794 C C . GLU A 1 219 ? -5.601 2.485 16.097 1.00 93.94 219 GLU A C 1
ATOM 1796 O O . GLU A 1 219 ? -6.486 2.826 16.886 1.00 93.94 219 GLU A O 1
ATOM 1801 N N . LEU A 1 220 ? -4.520 3.242 15.885 1.00 93.31 220 LEU A N 1
ATOM 1802 C CA . LEU A 1 220 ? -4.291 4.510 16.574 1.00 93.31 220 LEU A CA 1
ATOM 1803 C C . LEU A 1 220 ? -5.392 5.530 16.263 1.00 93.31 220 LEU A C 1
ATOM 1805 O O . LEU A 1 220 ? -5.986 6.085 17.186 1.00 93.31 220 LEU A O 1
ATOM 1809 N N . LEU A 1 221 ? -5.696 5.773 14.987 1.00 90.94 221 LEU A N 1
ATOM 1810 C CA . LEU A 1 221 ? -6.691 6.763 14.566 1.00 90.94 221 LEU A CA 1
ATOM 1811 C C . LEU A 1 221 ? -8.095 6.394 15.061 1.00 90.94 221 LEU A C 1
ATOM 1813 O O . LEU A 1 221 ? -8.826 7.250 15.559 1.00 90.94 221 LEU A O 1
ATOM 1817 N N . THR A 1 222 ? -8.463 5.114 15.011 1.00 87.62 222 THR A N 1
ATOM 1818 C CA . THR A 1 222 ? -9.761 4.652 15.525 1.00 87.62 222 THR A CA 1
ATOM 1819 C C . THR A 1 222 ? -9.873 4.699 17.052 1.00 87.62 222 THR A C 1
ATOM 1821 O O . THR A 1 222 ? -10.987 4.723 17.573 1.00 87.62 222 THR A O 1
ATOM 1824 N N . SER A 1 223 ? -8.763 4.830 17.788 1.00 86.19 223 SER A N 1
ATOM 1825 C CA . SER A 1 223 ? -8.797 5.125 19.230 1.00 86.19 223 SER A CA 1
ATOM 1826 C C . SER A 1 223 ? -9.276 6.550 19.559 1.00 86.19 223 SER A C 1
ATOM 1828 O O . SER A 1 223 ? -9.589 6.862 20.714 1.00 86.19 223 SER A O 1
ATOM 1830 N N . TYR A 1 224 ? -9.324 7.456 18.575 1.00 83.88 224 TYR A N 1
ATOM 1831 C CA . TYR A 1 224 ? -9.830 8.812 18.764 1.00 83.88 224 TYR A CA 1
ATOM 1832 C C . TYR A 1 224 ? -11.329 8.864 18.465 1.00 83.88 224 TYR A C 1
ATOM 1834 O O . TYR A 1 224 ? -11.771 8.698 17.327 1.00 83.88 224 TYR A O 1
ATOM 1842 N N . ARG A 1 225 ? -12.127 9.192 19.491 1.00 76.50 225 ARG A N 1
ATOM 1843 C CA . ARG A 1 225 ? -13.582 9.393 19.349 1.00 76.50 225 ARG A CA 1
ATOM 1844 C C . ARG A 1 225 ? -13.926 10.445 18.291 1.00 76.50 225 ARG A C 1
ATOM 1846 O O . ARG A 1 225 ? -14.894 10.267 17.568 1.00 76.50 225 ARG A O 1
ATOM 1853 N N . VAL A 1 226 ? -13.101 11.485 18.171 1.00 76.56 226 VAL A N 1
ATOM 1854 C CA . VAL A 1 226 ? -13.230 12.575 17.184 1.00 76.56 226 VAL A CA 1
ATOM 1855 C C . VAL A 1 226 ? -13.157 12.061 15.742 1.00 76.56 226 VAL A C 1
ATOM 1857 O O . VAL A 1 226 ? -13.853 12.567 14.872 1.00 76.56 226 VAL A O 1
ATOM 1860 N N . ILE A 1 227 ? -12.345 11.035 15.486 1.00 73.88 227 ILE A N 1
ATOM 1861 C CA . ILE A 1 227 ? -12.184 10.433 14.153 1.00 73.88 227 ILE A CA 1
ATOM 1862 C C . ILE A 1 227 ? -13.319 9.441 13.865 1.00 73.88 227 ILE A C 1
ATOM 1864 O O . ILE A 1 227 ? -13.699 9.216 12.719 1.00 73.88 227 ILE A O 1
ATOM 1868 N N . CYS A 1 228 ? -13.887 8.843 14.912 1.00 70.44 228 CYS A N 1
ATOM 1869 C CA . CYS A 1 228 ? -15.001 7.905 14.792 1.00 70.44 228 CYS A CA 1
ATOM 1870 C C . CYS A 1 228 ? -16.380 8.580 14.830 1.00 70.44 228 CYS A C 1
ATOM 1872 O O . CYS A 1 228 ? -17.385 7.920 14.561 1.00 70.44 228 CYS A O 1
ATOM 1874 N N . SER A 1 229 ? -16.449 9.867 15.172 1.00 65.50 229 SER A N 1
ATOM 1875 C CA . SER A 1 229 ? -17.706 10.596 15.287 1.00 65.50 229 SER A CA 1
ATOM 1876 C C . SER A 1 229 ? -18.379 10.740 13.917 1.00 65.50 229 SER A C 1
ATOM 1878 O O . SER A 1 229 ? -17.733 10.894 12.883 1.00 65.50 229 SER A O 1
ATOM 1880 N N . GLY A 1 230 ? -19.707 10.628 13.890 1.00 63.69 230 GLY A N 1
ATOM 1881 C CA . GLY A 1 230 ? -20.481 10.741 12.650 1.00 63.69 230 GLY A CA 1
ATOM 1882 C C . GLY A 1 230 ? -20.524 9.487 11.773 1.00 63.69 230 GLY A C 1
ATOM 1883 O O . GLY A 1 230 ? -21.281 9.488 10.805 1.00 63.69 230 GLY A O 1
ATOM 1884 N N . ARG A 1 231 ? -19.801 8.405 12.117 1.00 64.88 231 ARG A N 1
ATOM 1885 C CA . ARG A 1 231 ? -19.821 7.145 11.348 1.00 64.88 231 ARG A CA 1
ATOM 1886 C C . ARG A 1 231 ? -21.220 6.517 11.279 1.00 64.88 231 ARG A C 1
ATOM 1888 O O . ARG A 1 231 ? -21.699 6.236 10.197 1.00 64.88 231 ARG A O 1
ATOM 1895 N N . ASN A 1 232 ? -21.938 6.475 12.400 1.00 61.53 232 ASN A N 1
ATOM 1896 C CA . ASN A 1 232 ? -23.304 5.927 12.481 1.00 61.53 232 ASN A CA 1
ATOM 1897 C C . ASN A 1 232 ? -24.375 6.788 11.770 1.00 61.53 232 ASN A C 1
ATOM 1899 O O . ASN A 1 232 ? -25.571 6.567 11.937 1.00 61.53 232 ASN A O 1
ATOM 1903 N N . ARG A 1 233 ? -23.972 7.870 11.091 1.00 63.88 233 ARG A N 1
ATOM 1904 C CA . ARG A 1 233 ? -24.868 8.793 10.379 1.00 63.88 233 ARG A CA 1
ATOM 1905 C C . ARG A 1 233 ? -24.613 8.798 8.874 1.00 63.88 233 ARG A C 1
ATOM 1907 O O . ARG A 1 233 ? -25.195 9.628 8.168 1.00 63.88 233 ARG A O 1
ATOM 1914 N N . PHE A 1 234 ? -23.743 7.920 8.372 1.00 67.56 234 PHE A N 1
ATOM 1915 C CA . PHE A 1 234 ? -23.609 7.731 6.934 1.00 67.56 234 PHE A CA 1
ATOM 1916 C C . PHE A 1 234 ? -24.854 7.040 6.386 1.00 67.56 234 PHE A C 1
ATOM 1918 O O . PHE A 1 234 ? -25.454 6.177 7.023 1.00 67.56 234 PHE A O 1
ATOM 1925 N N . LYS A 1 235 ? -25.278 7.456 5.189 1.00 69.69 235 LYS A N 1
ATOM 1926 C CA . LYS A 1 235 ? -26.353 6.751 4.493 1.00 69.69 235 LYS A CA 1
ATOM 1927 C C . LYS A 1 235 ? -25.823 5.387 4.072 1.00 69.69 235 LYS A C 1
ATOM 1929 O O . LYS A 1 235 ? -24.804 5.319 3.389 1.00 69.69 235 LYS A O 1
ATOM 1934 N N . ALA A 1 236 ? -26.555 4.341 4.439 1.00 75.00 236 ALA A N 1
ATOM 1935 C CA . ALA A 1 236 ? -26.284 2.983 4.001 1.00 75.00 236 ALA A CA 1
ATOM 1936 C C . ALA A 1 236 ? -26.171 2.922 2.469 1.00 75.00 236 ALA A C 1
ATOM 1938 O O . ALA A 1 236 ? -27.115 3.252 1.744 1.00 75.00 236 ALA A O 1
ATOM 1939 N N . ILE A 1 237 ? -25.023 2.473 1.965 1.00 75.81 237 ILE A N 1
ATOM 1940 C CA . ILE A 1 237 ? -24.799 2.289 0.529 1.00 75.81 237 ILE A CA 1
ATOM 1941 C C . ILE A 1 237 ? -25.240 0.871 0.157 1.00 75.81 237 ILE A C 1
ATOM 1943 O O . ILE A 1 237 ? -24.438 -0.029 -0.085 1.00 75.81 237 ILE A O 1
ATOM 1947 N N . GLN A 1 238 ? -26.557 0.666 0.111 1.00 70.19 238 GLN A N 1
ATOM 1948 C CA . GLN A 1 238 ? -27.167 -0.643 -0.160 1.00 70.19 238 GLN A CA 1
ATOM 1949 C C . GLN A 1 238 ? -26.873 -1.168 -1.576 1.00 70.19 238 GLN A C 1
ATOM 1951 O O . GLN A 1 238 ? -26.978 -2.366 -1.832 1.00 70.19 238 GLN A O 1
ATOM 1956 N N . TYR A 1 239 ? -26.474 -0.291 -2.505 1.00 69.25 239 TYR A N 1
ATOM 1957 C CA . TYR A 1 239 ? -26.116 -0.677 -3.871 1.00 69.25 239 TYR A CA 1
ATOM 1958 C C . TYR A 1 239 ? -24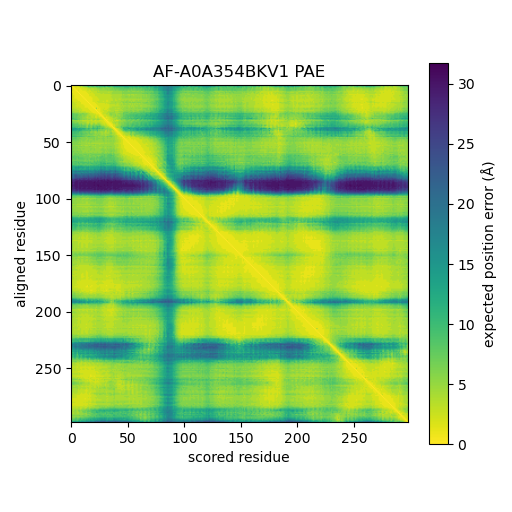.917 -1.625 -3.929 1.00 69.25 239 TYR A C 1
ATOM 1960 O O . TYR A 1 239 ? -24.915 -2.497 -4.786 1.00 69.25 239 TYR A O 1
ATOM 1968 N N . LEU A 1 240 ? -23.970 -1.530 -2.986 1.00 67.19 240 LEU A N 1
ATOM 1969 C CA . LEU A 1 240 ? -22.814 -2.436 -2.891 1.00 67.19 240 LEU A CA 1
ATOM 1970 C C . LEU A 1 240 ? -23.197 -3.887 -2.552 1.00 67.19 240 LEU A C 1
ATOM 1972 O O . LEU A 1 240 ? -22.374 -4.781 -2.716 1.00 67.19 240 LEU A O 1
ATOM 1976 N N . GLN A 1 241 ? -24.428 -4.126 -2.088 1.00 67.31 241 GLN A N 1
ATOM 1977 C CA . GLN A 1 241 ? -24.934 -5.456 -1.728 1.00 67.31 241 GLN A CA 1
ATOM 1978 C C . GLN A 1 241 ? -25.684 -6.143 -2.881 1.00 67.31 241 GLN A C 1
ATOM 1980 O O . GLN A 1 241 ? -26.068 -7.308 -2.768 1.00 67.31 241 GLN A O 1
ATOM 1985 N N . LYS A 1 242 ? -25.933 -5.450 -4.002 1.00 77.56 242 LYS A N 1
ATOM 1986 C CA . LYS A 1 242 ? -26.669 -6.030 -5.132 1.00 77.56 242 LYS A CA 1
ATOM 1987 C C . LYS A 1 242 ? -25.738 -6.905 -5.980 1.00 77.56 242 LYS A C 1
ATOM 1989 O O . LYS A 1 242 ? -24.634 -6.508 -6.326 1.00 77.56 242 LYS A O 1
ATOM 1994 N N . LYS A 1 243 ? -26.198 -8.088 -6.405 1.00 79.19 243 LYS A N 1
ATOM 1995 C CA . LYS A 1 243 ? -25.365 -9.005 -7.214 1.00 79.19 243 LYS A CA 1
ATOM 1996 C C . LYS A 1 243 ? -24.886 -8.386 -8.535 1.00 79.19 243 LYS A C 1
ATOM 1998 O O . LYS A 1 243 ? -23.759 -8.636 -8.945 1.00 79.19 243 LYS A O 1
ATOM 2003 N N . TRP A 1 244 ? -25.706 -7.554 -9.184 1.00 84.81 244 TRP A N 1
ATOM 2004 C CA . TRP A 1 244 ? -25.327 -6.904 -10.445 1.00 84.81 244 TRP A CA 1
ATOM 2005 C C . TRP A 1 244 ? -24.156 -5.926 -10.277 1.00 84.81 244 TRP A C 1
ATOM 2007 O O . TRP A 1 244 ? -23.295 -5.873 -11.149 1.00 84.81 244 TRP A O 1
ATOM 2017 N N . SER A 1 245 ? -24.064 -5.204 -9.151 1.00 84.00 245 SER A N 1
ATOM 2018 C CA . SER A 1 245 ? -22.940 -4.291 -8.911 1.00 84.00 245 SER A CA 1
ATOM 2019 C C . SER A 1 245 ? -21.641 -5.066 -8.715 1.00 84.00 245 SER A C 1
ATOM 2021 O O . SER A 1 245 ? -20.591 -4.609 -9.150 1.00 84.00 245 SER A O 1
ATOM 2023 N N . GLY A 1 246 ? -21.713 -6.262 -8.119 1.00 85.31 246 GLY A N 1
ATOM 2024 C CA . GLY A 1 246 ? -20.585 -7.188 -8.042 1.00 85.31 246 GLY A CA 1
ATOM 2025 C C . GLY A 1 246 ? -20.050 -7.545 -9.429 1.00 85.31 246 GLY A C 1
ATOM 2026 O O . GLY A 1 246 ? -18.862 -7.383 -9.678 1.00 85.31 246 GLY A O 1
ATOM 2027 N N . TRP A 1 247 ? -20.924 -7.943 -10.358 1.00 90.06 247 TRP A N 1
ATOM 2028 C CA . TRP A 1 247 ? -20.523 -8.262 -11.734 1.00 90.06 247 TRP A CA 1
ATOM 2029 C C . TRP A 1 247 ? -19.954 -7.062 -12.494 1.00 90.06 247 TRP A C 1
ATOM 2031 O O . TRP A 1 247 ? -18.946 -7.208 -13.181 1.00 90.06 247 TRP A O 1
ATOM 2041 N N . VAL A 1 248 ? -20.546 -5.873 -12.335 1.00 90.62 248 VAL A N 1
ATOM 2042 C CA . VAL A 1 248 ? -20.023 -4.636 -12.940 1.00 90.62 248 VAL A CA 1
ATOM 2043 C C . VAL A 1 248 ? -18.621 -4.319 -12.418 1.00 90.62 248 VAL A C 1
ATOM 2045 O O . VAL A 1 248 ? -17.738 -3.994 -13.207 1.00 90.62 248 VAL A O 1
ATOM 2048 N N . LEU A 1 249 ? -18.389 -4.449 -11.109 1.00 90.31 249 LEU A N 1
ATOM 2049 C CA . LEU A 1 249 ? -17.077 -4.203 -10.507 1.00 90.31 249 LEU A CA 1
ATOM 2050 C C . LEU A 1 249 ? -16.036 -5.246 -10.927 1.00 90.31 249 LEU A C 1
ATOM 2052 O O . LEU A 1 249 ? -14.904 -4.863 -11.205 1.00 90.31 249 LEU A O 1
ATOM 2056 N N . VAL A 1 250 ? -16.410 -6.528 -11.036 1.00 92.50 250 VAL A N 1
ATOM 2057 C CA . VAL A 1 250 ? -15.528 -7.562 -11.607 1.00 92.50 250 VAL A CA 1
ATOM 2058 C C . VAL A 1 250 ? -15.152 -7.189 -13.038 1.00 92.50 250 VAL A C 1
ATOM 2060 O O . VAL A 1 250 ? -13.969 -7.164 -13.360 1.00 92.50 250 VAL A O 1
ATOM 2063 N N . GLY A 1 251 ? -16.135 -6.847 -13.877 1.00 92.75 251 GLY A N 1
ATOM 2064 C CA . GLY A 1 251 ? -15.899 -6.438 -15.262 1.00 92.75 251 GLY A CA 1
ATOM 2065 C C . GLY A 1 251 ? -14.958 -5.239 -15.354 1.00 92.75 251 GLY A C 1
ATOM 2066 O O . GLY A 1 251 ? -13.968 -5.295 -16.076 1.00 92.75 251 GLY A O 1
ATOM 2067 N N . LEU A 1 252 ? -15.200 -4.193 -14.559 1.00 92.25 252 LEU A N 1
ATOM 2068 C CA . LEU A 1 252 ? -14.351 -3.002 -14.515 1.00 92.25 252 LEU A CA 1
ATOM 2069 C C . LEU A 1 252 ? -12.918 -3.328 -14.067 1.00 92.25 252 LEU A C 1
ATOM 2071 O O . LEU A 1 252 ? -11.966 -2.867 -14.693 1.00 92.25 252 LEU A O 1
ATOM 2075 N N . SER A 1 253 ? -12.752 -4.144 -13.021 1.00 92.62 253 SER A N 1
ATOM 2076 C CA . SER A 1 253 ? -11.435 -4.596 -12.563 1.00 92.62 253 SER A CA 1
ATOM 2077 C C . SER A 1 253 ? -10.712 -5.418 -13.622 1.00 92.62 253 SER A C 1
ATOM 2079 O O . SER A 1 253 ? -9.527 -5.197 -13.855 1.00 92.62 253 SER A O 1
ATOM 2081 N N . CYS A 1 254 ? -11.405 -6.351 -14.276 1.00 93.69 254 CYS A N 1
ATOM 2082 C CA . CYS A 1 254 ? -10.811 -7.196 -15.302 1.00 93.69 254 CYS A CA 1
ATOM 2083 C C . CYS A 1 254 ? -10.408 -6.385 -16.538 1.00 93.69 254 CYS A C 1
ATOM 2085 O O . CYS A 1 254 ? -9.280 -6.520 -17.006 1.00 93.69 254 CYS A O 1
ATOM 2087 N N . CYS A 1 255 ? -11.282 -5.495 -17.017 1.00 93.12 255 CYS A N 1
ATOM 2088 C CA . CYS A 1 255 ? -10.974 -4.579 -18.113 1.00 93.12 255 CYS A CA 1
ATOM 2089 C C . CYS A 1 255 ? -9.813 -3.645 -17.758 1.00 93.12 255 CYS A C 1
ATOM 2091 O O . CYS A 1 255 ? -8.963 -3.390 -18.603 1.00 93.12 255 CYS A O 1
ATOM 2093 N N . GLY A 1 256 ? -9.743 -3.170 -16.512 1.00 92.25 256 GLY 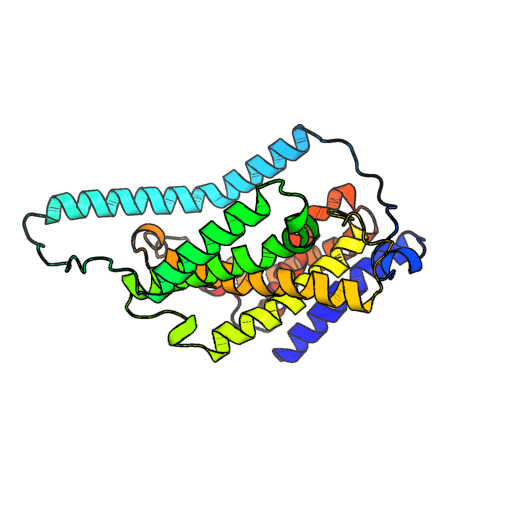A N 1
ATOM 2094 C CA . GLY A 1 256 ? -8.637 -2.347 -16.032 1.00 92.25 256 GLY A CA 1
ATOM 2095 C C . GLY A 1 256 ? -7.302 -3.087 -16.027 1.00 92.25 256 GLY A C 1
ATOM 2096 O O . GLY A 1 256 ? -6.326 -2.590 -16.577 1.00 92.25 256 GLY A O 1
ATOM 2097 N N . LEU A 1 257 ? -7.269 -4.294 -15.454 1.00 93.31 257 LEU A N 1
ATOM 2098 C CA . LEU A 1 257 ? -6.071 -5.140 -15.400 1.00 93.31 257 LEU A CA 1
ATOM 2099 C C . LEU A 1 257 ? -5.595 -5.560 -16.794 1.00 93.31 257 LEU A C 1
ATOM 2101 O O . LEU A 1 257 ? -4.397 -5.558 -17.051 1.00 93.31 257 LEU A O 1
ATOM 2105 N N . PHE A 1 258 ? -6.521 -5.870 -17.698 1.00 93.69 258 PHE A N 1
ATOM 2106 C CA . PHE A 1 258 ? -6.209 -6.139 -19.100 1.00 93.69 258 PHE A CA 1
ATOM 2107 C C . PHE A 1 258 ? -5.691 -4.883 -19.815 1.00 93.69 258 PHE A C 1
ATOM 2109 O O . PHE A 1 258 ? -4.653 -4.912 -20.471 1.00 93.69 258 PHE A O 1
ATOM 2116 N N . GLY A 1 259 ? -6.379 -3.754 -19.637 1.00 92.06 259 GLY A N 1
ATOM 2117 C CA . GLY A 1 259 ? -6.055 -2.487 -20.285 1.00 92.06 259 GLY A CA 1
ATOM 2118 C C . GLY A 1 259 ? -4.718 -1.891 -19.847 1.00 92.06 259 GLY A C 1
ATOM 2119 O O . GLY A 1 259 ? -4.085 -1.199 -20.638 1.00 92.06 259 GLY A O 1
ATOM 2120 N N . ILE A 1 260 ? -4.237 -2.200 -18.641 1.00 92.19 260 ILE A N 1
ATOM 2121 C CA . ILE A 1 260 ? -2.892 -1.816 -18.188 1.00 92.19 260 ILE A CA 1
ATOM 2122 C C . 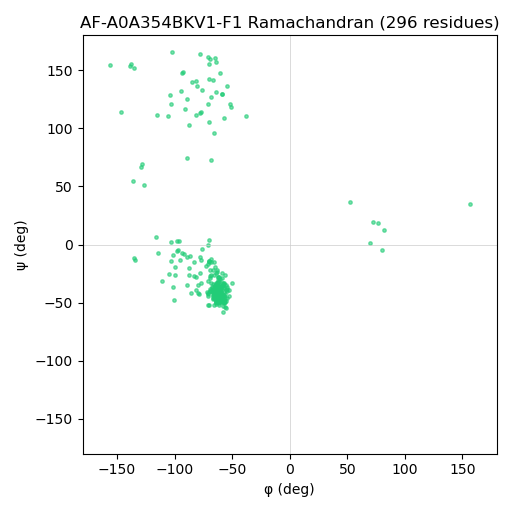ILE A 1 260 ? -1.798 -2.341 -19.135 1.00 92.19 260 ILE A C 1
ATOM 2124 O O . ILE A 1 260 ? -0.810 -1.645 -19.350 1.00 92.19 260 ILE A O 1
ATOM 2128 N N . GLY A 1 261 ? -1.986 -3.516 -19.747 1.00 88.38 261 GLY A N 1
ATOM 2129 C CA . GLY A 1 261 ? -1.054 -4.047 -20.747 1.00 88.38 261 GLY A CA 1
ATOM 2130 C C . GLY A 1 261 ? -1.094 -3.322 -22.100 1.00 88.38 261 GLY A C 1
ATOM 2131 O O . GLY A 1 261 ? -0.142 -3.433 -22.863 1.00 88.38 261 GLY A O 1
ATOM 2132 N N . LEU A 1 262 ? -2.170 -2.580 -22.391 1.00 89.69 262 LEU A N 1
ATOM 2133 C CA . LEU A 1 262 ? -2.404 -1.890 -23.668 1.00 89.69 262 LEU A CA 1
ATOM 2134 C C . LEU A 1 262 ? -2.077 -0.395 -23.598 1.00 89.69 262 LEU A C 1
ATOM 2136 O O . LEU A 1 262 ? -1.401 0.146 -24.466 1.00 89.69 262 LEU A O 1
ATOM 2140 N N . TRP A 1 263 ? -2.572 0.278 -22.559 1.00 90.50 263 TRP A N 1
ATOM 2141 C CA . TRP A 1 263 ? -2.473 1.726 -22.385 1.00 90.50 263 TRP A CA 1
ATOM 2142 C C . TRP A 1 263 ? -1.937 2.073 -20.993 1.00 90.50 263 TRP A C 1
ATOM 2144 O O . TRP A 1 263 ? -2.664 2.662 -20.180 1.00 90.50 263 TRP A O 1
ATOM 2154 N N . PRO A 1 264 ? -0.668 1.730 -20.697 1.00 88.94 264 PRO A N 1
ATOM 2155 C CA . PRO A 1 264 ? -0.090 1.920 -19.370 1.00 88.94 264 PRO A CA 1
ATOM 2156 C C . PRO A 1 264 ? -0.158 3.382 -18.910 1.00 88.94 264 PRO A C 1
ATOM 2158 O O . PRO A 1 264 ? -0.568 3.638 -17.782 1.00 88.94 264 PRO A O 1
ATOM 2161 N N . ASN A 1 265 ? 0.106 4.347 -19.798 1.00 87.56 265 ASN A N 1
ATOM 2162 C CA . ASN A 1 265 ? 0.100 5.780 -19.470 1.00 87.56 265 ASN A CA 1
ATOM 2163 C C . ASN A 1 265 ? -1.259 6.330 -19.004 1.00 87.56 265 ASN A C 1
ATOM 2165 O O . ASN A 1 265 ? -1.299 7.289 -18.237 1.00 87.56 265 ASN A O 1
ATOM 2169 N N . TYR A 1 266 ? -2.375 5.736 -19.434 1.00 87.94 266 TYR A N 1
ATOM 2170 C CA . TYR A 1 266 ? -3.716 6.213 -19.073 1.00 87.94 266 TYR A CA 1
ATOM 2171 C C . TYR A 1 266 ? -4.351 5.380 -17.959 1.00 87.94 266 TYR A C 1
ATOM 2173 O O . TYR A 1 266 ? -5.058 5.912 -17.103 1.00 87.94 266 TYR A O 1
ATOM 2181 N N . LEU A 1 267 ? -4.106 4.067 -17.959 1.00 90.44 267 LEU A N 1
ATOM 2182 C CA . LEU A 1 267 ? -4.763 3.118 -17.060 1.00 90.44 267 LEU A CA 1
ATOM 2183 C C . LEU A 1 267 ? -3.929 2.769 -15.822 1.00 90.44 267 LEU A C 1
ATOM 2185 O O . LEU A 1 267 ? -4.405 2.011 -14.974 1.00 90.44 267 LEU A O 1
ATOM 2189 N N . PHE A 1 268 ? -2.747 3.373 -15.642 1.00 87.88 268 PHE A N 1
ATOM 2190 C CA . PHE A 1 268 ? -1.922 3.172 -14.448 1.00 87.88 268 PHE A CA 1
ATOM 2191 C C . PHE A 1 268 ? -2.650 3.352 -13.101 1.00 87.88 268 PHE A C 1
ATOM 2193 O O . PHE A 1 268 ? -2.315 2.606 -12.173 1.00 87.88 268 PHE A O 1
ATOM 2200 N N . PRO A 1 269 ? -3.655 4.248 -12.922 1.00 88.62 269 PRO A N 1
ATOM 2201 C CA . PRO A 1 269 ? -4.322 4.384 -11.627 1.00 88.62 269 PRO A CA 1
ATOM 2202 C C . PRO A 1 269 ? -5.069 3.108 -11.218 1.00 88.62 269 PRO A C 1
ATOM 2204 O O . PRO A 1 269 ? -5.267 2.851 -10.028 1.00 88.62 269 PRO A O 1
ATOM 2207 N N . LEU A 1 270 ? -5.456 2.276 -12.191 1.00 90.69 270 LEU A N 1
ATOM 2208 C CA . LEU A 1 270 ? -6.180 1.030 -11.952 1.00 90.69 270 LEU A CA 1
ATOM 2209 C C . LEU A 1 270 ? -5.305 -0.052 -11.314 1.00 90.69 270 LEU A C 1
ATOM 2211 O O . LEU A 1 270 ? -5.861 -0.965 -10.709 1.00 90.69 270 LEU A O 1
ATOM 2215 N N . VAL A 1 271 ? -3.972 0.070 -11.338 1.00 90.56 271 VAL A N 1
ATOM 2216 C CA . VAL A 1 271 ? -3.074 -0.827 -10.586 1.00 90.56 271 VAL A CA 1
ATOM 2217 C C . VAL A 1 271 ? -3.378 -0.758 -9.085 1.00 90.56 271 VAL A C 1
ATOM 2219 O O . VAL A 1 271 ? -3.373 -1.777 -8.400 1.00 90.56 271 VAL A O 1
ATOM 2222 N N . TRP A 1 272 ? -3.718 0.431 -8.578 1.00 90.31 272 TRP A N 1
ATOM 2223 C CA . TRP A 1 272 ? -3.971 0.678 -7.155 1.00 90.31 272 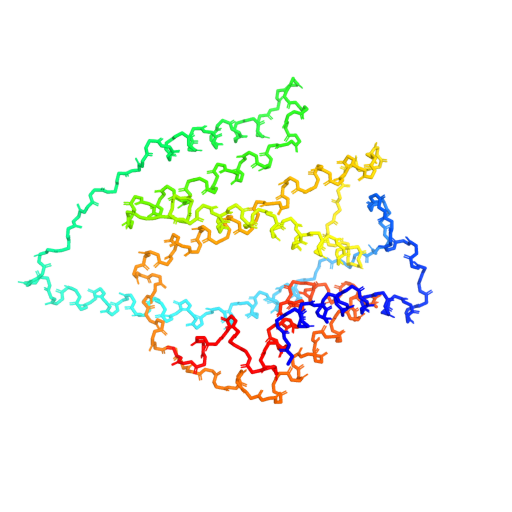TRP A CA 1
ATOM 2224 C C . TRP A 1 272 ? -5.332 0.185 -6.674 1.00 90.31 272 TRP A C 1
ATOM 2226 O O . TRP A 1 272 ? -5.473 -0.235 -5.526 1.00 90.31 272 TRP A O 1
ATOM 2236 N N . VAL A 1 273 ? -6.340 0.232 -7.543 1.00 89.62 273 VAL A N 1
ATOM 2237 C CA . VAL A 1 273 ? -7.740 0.004 -7.157 1.00 89.62 273 VAL A CA 1
ATOM 2238 C C . VAL A 1 273 ? -8.282 -1.315 -7.719 1.00 89.62 273 VAL A C 1
ATOM 2240 O O . VAL A 1 273 ? -9.091 -1.979 -7.072 1.00 89.62 273 VAL A O 1
ATOM 2243 N N . GLY A 1 274 ? -7.800 -1.742 -8.887 1.00 91.12 274 GLY A N 1
ATOM 2244 C CA . GLY A 1 274 ? -8.257 -2.920 -9.626 1.00 91.12 274 GLY A CA 1
ATOM 2245 C C . GLY A 1 274 ? -8.206 -4.222 -8.821 1.00 91.12 274 GLY A C 1
ATOM 2246 O O . GLY A 1 274 ? -9.259 -4.856 -8.684 1.00 91.12 274 GLY A O 1
ATOM 2247 N N . PRO A 1 275 ? -7.051 -4.609 -8.235 1.00 92.19 275 PRO A N 1
ATOM 2248 C CA . PRO A 1 275 ? -6.939 -5.827 -7.429 1.00 92.19 275 PRO A CA 1
ATOM 2249 C C . PRO A 1 275 ? -7.875 -5.831 -6.213 1.00 92.19 275 PRO A C 1
ATOM 2251 O O . PRO A 1 275 ? -8.522 -6.839 -5.927 1.00 92.19 275 PRO A O 1
ATOM 2254 N N . LEU A 1 276 ? -7.998 -4.693 -5.520 1.00 90.88 276 LEU A N 1
ATOM 2255 C CA . LEU A 1 276 ? -8.889 -4.559 -4.365 1.00 90.88 276 LEU A CA 1
ATOM 2256 C C . LEU A 1 276 ? -10.355 -4.724 -4.776 1.00 90.88 276 LEU A C 1
ATOM 2258 O O . LEU A 1 276 ? -11.083 -5.502 -4.157 1.00 90.88 276 LEU A O 1
ATOM 2262 N N . LEU A 1 277 ? -10.784 -4.018 -5.826 1.00 90.56 277 LEU A N 1
ATOM 2263 C CA . LEU A 1 277 ? -12.143 -4.117 -6.354 1.00 90.56 277 LEU A CA 1
ATOM 2264 C C . LEU A 1 277 ? -12.465 -5.537 -6.815 1.00 90.56 277 LEU A C 1
ATOM 2266 O O . LEU A 1 277 ? -13.574 -6.008 -6.566 1.00 90.56 277 LEU A O 1
ATOM 2270 N N . LEU A 1 278 ? -11.502 -6.247 -7.405 1.00 92.38 278 LEU A N 1
ATOM 2271 C CA . LEU A 1 278 ? -11.681 -7.630 -7.834 1.00 92.38 278 LEU A CA 1
ATOM 2272 C C . LEU A 1 278 ? -11.940 -8.555 -6.639 1.00 92.38 278 LEU A C 1
ATOM 2274 O O . LEU A 1 278 ? -12.936 -9.274 -6.617 1.00 92.38 278 LEU A O 1
ATOM 2278 N N . VAL A 1 279 ? -11.088 -8.502 -5.611 1.00 91.06 279 VAL A N 1
ATOM 2279 C CA . VAL A 1 279 ? -11.245 -9.343 -4.412 1.00 91.06 279 VAL A CA 1
ATOM 2280 C C . VAL A 1 279 ? -12.571 -9.046 -3.714 1.00 91.06 279 VAL A C 1
ATOM 2282 O O . VAL A 1 279 ? -13.319 -9.963 -3.378 1.00 91.06 279 VAL A O 1
ATOM 2285 N N . VAL A 1 280 ? -12.889 -7.766 -3.520 1.00 89.56 280 VAL A N 1
ATOM 2286 C CA . VAL A 1 280 ? -14.121 -7.325 -2.854 1.00 89.56 280 VAL A CA 1
ATOM 2287 C C . VAL A 1 280 ? -15.362 -7.752 -3.634 1.00 89.56 280 VAL A C 1
ATOM 2289 O O . VAL A 1 280 ? -16.329 -8.224 -3.035 1.00 89.56 280 VAL A O 1
ATOM 2292 N N . SER A 1 281 ? -15.364 -7.579 -4.954 1.00 89.81 281 SER A N 1
ATOM 2293 C CA . SER A 1 281 ? -16.517 -7.914 -5.791 1.00 89.81 281 SER A CA 1
ATOM 2294 C C . SER A 1 281 ? -16.740 -9.424 -5.870 1.00 89.81 281 SER A C 1
ATOM 2296 O O . SER A 1 281 ? -17.876 -9.871 -5.722 1.00 89.81 281 SER A O 1
ATOM 2298 N N . LEU A 1 282 ? -15.676 -10.228 -5.966 1.00 90.69 282 LEU A N 1
ATOM 2299 C CA . LEU A 1 282 ? -15.764 -11.688 -5.876 1.00 90.69 282 LEU A CA 1
ATOM 2300 C C . LEU A 1 282 ? -16.256 -12.156 -4.498 1.00 90.69 282 LEU A C 1
ATOM 2302 O O . LEU A 1 282 ? -17.090 -13.059 -4.419 1.00 90.69 282 LEU A O 1
ATOM 2306 N N . GLN A 1 283 ? -15.801 -11.525 -3.409 1.00 89.88 283 GLN A N 1
ATOM 2307 C CA . GLN A 1 283 ? -16.318 -11.793 -2.062 1.00 89.88 283 GLN A CA 1
ATOM 2308 C C . GLN A 1 283 ? -17.814 -11.468 -1.944 1.00 89.88 283 GLN A C 1
ATOM 2310 O O . GLN A 1 283 ? -18.561 -12.270 -1.376 1.00 89.88 283 GLN A O 1
ATOM 2315 N N . ALA A 1 284 ? -18.254 -10.337 -2.506 1.00 87.62 284 ALA A N 1
ATOM 2316 C CA . ALA A 1 284 ? -19.659 -9.937 -2.525 1.00 87.62 284 ALA A CA 1
ATOM 2317 C C . ALA A 1 284 ? -20.521 -10.920 -3.335 1.00 87.62 284 ALA A C 1
ATOM 2319 O O . ALA A 1 284 ? -21.571 -11.357 -2.864 1.00 87.62 284 ALA A O 1
ATOM 2320 N N . LEU A 1 285 ? -20.060 -11.338 -4.520 1.00 87.94 285 LEU A N 1
ATOM 2321 C CA . LEU A 1 285 ? -20.745 -12.331 -5.358 1.00 87.94 285 LEU A CA 1
ATOM 2322 C C . LEU A 1 285 ? -20.829 -13.708 -4.686 1.00 87.94 285 LEU A C 1
ATOM 2324 O O . LEU A 1 285 ? -21.821 -14.418 -4.853 1.00 87.94 285 LEU A O 1
ATOM 2328 N N . ALA A 1 286 ? -19.823 -14.071 -3.890 1.00 87.31 286 ALA A N 1
ATOM 2329 C CA . ALA A 1 286 ? -19.815 -15.295 -3.097 1.00 87.31 286 ALA A CA 1
ATOM 2330 C C . ALA A 1 286 ? -20.691 -15.227 -1.830 1.00 87.31 286 ALA A C 1
ATOM 2332 O O . ALA A 1 286 ? -20.791 -16.233 -1.128 1.00 87.31 286 ALA A O 1
ATOM 2333 N N . GLY A 1 287 ? -21.304 -14.076 -1.525 1.00 83.06 287 GLY A N 1
ATOM 2334 C CA . GLY A 1 287 ? -22.119 -13.873 -0.323 1.00 83.06 287 GLY A CA 1
ATOM 2335 C C . GLY A 1 287 ? -21.306 -13.794 0.973 1.00 83.06 287 GLY A C 1
ATOM 2336 O O . GLY A 1 287 ? -21.850 -14.010 2.053 1.00 83.06 287 GLY A O 1
ATOM 2337 N N . THR A 1 288 ? -20.001 -13.521 0.884 1.00 83.94 288 THR A N 1
ATOM 2338 C CA . THR A 1 288 ? -19.128 -13.380 2.058 1.00 83.94 288 THR A CA 1
ATOM 2339 C C . THR A 1 288 ? -19.022 -11.919 2.507 1.00 83.94 288 THR A C 1
ATOM 2341 O O . THR A 1 288 ? -19.051 -11.027 1.657 1.00 83.94 288 THR A O 1
ATOM 2344 N N . PRO A 1 289 ? -18.855 -11.645 3.817 1.00 81.62 289 PRO A N 1
ATOM 2345 C CA . PRO A 1 289 ? -18.606 -10.291 4.299 1.00 81.62 289 PRO A CA 1
ATOM 2346 C C . PRO A 1 289 ? -17.342 -9.698 3.667 1.00 81.62 289 PRO A C 1
ATOM 2348 O O . PRO A 1 289 ? -16.274 -10.307 3.697 1.00 81.62 289 PRO A O 1
ATOM 2351 N N . THR A 1 290 ? -17.480 -8.496 3.123 1.00 84.56 290 THR A N 1
ATOM 2352 C CA . THR A 1 290 ? -16.420 -7.706 2.485 1.00 84.56 290 THR A CA 1
ATOM 2353 C C . THR A 1 290 ? -15.919 -6.593 3.405 1.00 84.56 290 THR A C 1
ATOM 2355 O O . THR A 1 290 ? -16.601 -6.198 4.354 1.00 84.56 290 THR A O 1
ATOM 2358 N N . ALA A 1 291 ? -14.773 -5.994 3.066 1.00 80.62 291 ALA A N 1
ATOM 2359 C CA . ALA A 1 291 ? -14.265 -4.796 3.745 1.00 80.62 291 ALA A CA 1
ATOM 2360 C C . ALA A 1 291 ? -15.264 -3.615 3.742 1.00 80.62 291 ALA A C 1
ATOM 2362 O O . ALA A 1 291 ? -15.247 -2.791 4.652 1.00 80.62 291 ALA A O 1
ATOM 2363 N N . PHE A 1 292 ? -16.168 -3.558 2.757 1.00 81.00 292 PHE A N 1
ATOM 2364 C CA . PHE A 1 292 ? -17.196 -2.518 2.633 1.00 81.00 292 PHE A CA 1
ATOM 2365 C C . PHE A 1 292 ? -18.559 -2.921 3.206 1.00 81.00 292 PHE A C 1
ATOM 2367 O O . PHE A 1 292 ? -19.505 -2.143 3.130 1.00 81.00 292 PHE A O 1
ATOM 2374 N N . SER A 1 293 ? -18.689 -4.109 3.802 1.00 80.12 293 SER A N 1
ATOM 2375 C CA . SER A 1 293 ? -19.956 -4.546 4.404 1.00 80.12 293 SER A CA 1
ATOM 2376 C C . SER A 1 293 ? -20.484 -3.601 5.493 1.00 80.12 293 SER A C 1
ATOM 2378 O O . SER A 1 293 ? -21.690 -3.357 5.490 1.00 80.12 293 SER A O 1
ATOM 2380 N N . PRO A 1 294 ? -19.641 -2.979 6.346 1.00 77.75 294 PRO A N 1
ATOM 2381 C CA . PRO A 1 294 ? -20.115 -1.958 7.281 1.00 77.75 294 PRO A CA 1
ATOM 2382 C C . PRO A 1 294 ? -20.786 -0.756 6.595 1.00 77.75 294 PRO A C 1
ATOM 2384 O O . PRO A 1 294 ? -21.764 -0.234 7.115 1.00 77.75 294 PRO A O 1
ATOM 2387 N N . LEU A 1 295 ? -20.348 -0.363 5.389 1.00 75.31 295 LEU A N 1
ATOM 2388 C CA . LEU A 1 295 ? -20.941 0.766 4.649 1.00 75.31 295 LEU A CA 1
ATOM 2389 C C . LEU A 1 295 ? -22.382 0.497 4.200 1.00 75.31 295 LEU A C 1
ATOM 2391 O O . LEU A 1 295 ? -23.140 1.430 3.937 1.00 75.31 295 LEU A O 1
ATOM 2395 N N . ALA A 1 296 ? -22.774 -0.773 4.093 1.00 72.44 296 ALA A N 1
ATOM 2396 C CA . ALA A 1 296 ? -24.147 -1.145 3.776 1.00 72.44 296 ALA A CA 1
ATOM 2397 C C . ALA A 1 296 ? -25.092 -1.007 4.978 1.00 72.44 296 ALA A C 1
ATOM 2399 O O . ALA A 1 296 ? -26.306 -1.055 4.790 1.00 72.44 296 ALA A O 1
ATOM 2400 N N . GLN A 1 297 ? -24.552 -0.844 6.188 1.00 67.88 297 GLN A N 1
ATOM 2401 C CA . GLN A 1 297 ? -25.319 -0.749 7.430 1.00 67.88 297 GLN A CA 1
ATOM 2402 C C . GLN A 1 297 ? -25.433 0.691 7.958 1.00 67.88 297 GLN A C 1
ATOM 2404 O O . GLN A 1 297 ? -26.325 0.947 8.762 1.00 67.88 297 GLN A O 1
ATOM 2409 N N . GLY A 1 298 ? -24.620 1.626 7.445 1.00 60.84 298 GLY A N 1
ATOM 2410 C CA . GLY A 1 298 ? -24.598 3.034 7.867 1.00 60.84 298 GLY A CA 1
ATOM 2411 C C . GLY A 1 298 ? -23.512 3.295 8.894 1.00 60.84 298 GLY A C 1
ATOM 2412 O O . GLY A 1 298 ? -23.846 3.385 10.096 1.00 60.84 298 GLY A O 1
#

Radius of gyration: 22.98 Å; Cα contacts (8 Å, |Δi|>4): 280; chains: 1; bounding box: 59×44×66 Å